Protein AF-A0A3M9ZTT8-F1 (afdb_monomer)

Foldseek 3Di:
DPDPDPDDDDDDDDDDDDDDDDDDDDDPPDVPPDPPPPVVPQLDADCDPDFRKDKDQDFDAADPWAKDKDWDQDQFAIKIKIATPDPVQQLQFQFKWKAWPVQSIIMTGRFWDADPVRNMTIDGDGPSNVSNHDVDPLQTKMKIFGKRKWFQFQVRDIAREHERQNQDLVSVLPGNSNPQDDWHFYQHVHFTWTFHPNVHTDTDGIQGHPVTRDMDMHTNYMDIDFNDWDFFDFDPPVPDDPVPDDDDFTWGWTWHQDPVRDIDIDIDDGD

Structure (mmCIF, N/CA/C/O backbone):
data_AF-A0A3M9ZTT8-F1
#
_entry.id   AF-A0A3M9ZTT8-F1
#
loop_
_atom_site.group_PDB
_atom_site.id
_atom_site.type_symbol
_atom_site.label_atom_id
_atom_site.label_alt_id
_atom_site.label_comp_id
_atom_site.label_asym_id
_atom_site.label_entity_id
_atom_site.label_seq_id
_atom_site.pdbx_PDB_ins_code
_atom_site.Cartn_x
_atom_site.Cartn_y
_atom_site.Cartn_z
_atom_site.occupancy
_atom_site.B_iso_or_equiv
_atom_site.auth_seq_id
_atom_site.auth_comp_id
_atom_site.auth_asym_id
_atom_site.auth_atom_id
_atom_site.pdbx_PDB_model_num
ATOM 1 N N . MET A 1 1 ? -21.064 12.587 44.515 1.00 42.75 1 MET A N 1
ATOM 2 C CA . MET A 1 1 ? -19.864 11.992 43.890 1.00 42.75 1 MET A CA 1
ATOM 3 C C . MET A 1 1 ? -19.942 10.507 44.161 1.00 42.75 1 MET A C 1
ATOM 5 O O . MET A 1 1 ? -19.794 10.137 45.316 1.00 42.75 1 MET A O 1
ATOM 9 N N . CYS A 1 2 ? -20.241 9.685 43.152 1.00 35.56 2 CYS A N 1
ATOM 10 C CA . CYS A 1 2 ? -20.192 8.234 43.312 1.00 35.56 2 CYS A CA 1
ATOM 11 C C . CYS A 1 2 ? -18.737 7.842 43.564 1.00 35.56 2 CYS A C 1
ATOM 13 O O . CYS A 1 2 ? -17.902 7.916 42.663 1.00 35.56 2 CYS A O 1
ATOM 15 N N . GLY A 1 3 ? -18.416 7.501 44.809 1.00 38.47 3 GLY A N 1
ATOM 16 C CA . GLY A 1 3 ? -17.123 6.925 45.131 1.00 38.47 3 GLY A CA 1
ATOM 17 C C . GLY A 1 3 ? -17.026 5.555 44.472 1.00 38.47 3 GLY A C 1
ATOM 18 O O . GLY A 1 3 ? -17.822 4.669 44.773 1.00 38.47 3 GLY A O 1
ATOM 19 N N . LEU A 1 4 ? -16.048 5.370 43.585 1.00 37.47 4 LEU A N 1
ATOM 20 C CA . LEU A 1 4 ? -15.592 4.045 43.171 1.00 37.47 4 LEU A CA 1
ATOM 21 C C . LEU A 1 4 ? -14.958 3.367 44.392 1.00 37.47 4 LEU A C 1
ATOM 23 O O . LEU A 1 4 ? -13.744 3.387 44.586 1.00 37.47 4 LEU A O 1
ATOM 27 N N . HIS A 1 5 ? -15.794 2.804 45.262 1.00 37.03 5 HIS A N 1
ATOM 28 C CA . HIS A 1 5 ? -15.333 1.926 46.320 1.00 37.03 5 HIS A CA 1
ATOM 29 C C . HIS A 1 5 ? -14.896 0.609 45.680 1.00 37.03 5 HIS A C 1
ATOM 31 O O . HIS A 1 5 ? -15.717 -0.193 45.235 1.00 37.03 5 HIS A O 1
ATOM 37 N N . GLY A 1 6 ? -13.577 0.406 45.625 1.00 39.28 6 GLY A N 1
ATOM 38 C CA . GLY A 1 6 ? -12.973 -0.870 45.270 1.00 39.28 6 GLY A CA 1
ATOM 39 C C . GLY A 1 6 ? -13.547 -1.972 46.154 1.00 39.28 6 GLY A C 1
ATOM 40 O O . GLY A 1 6 ? -13.339 -1.982 47.368 1.00 39.28 6 GLY A O 1
ATOM 41 N N . SER A 1 7 ? -14.298 -2.881 45.537 1.00 36.78 7 SER A N 1
ATOM 42 C CA . SER A 1 7 ? -14.763 -4.091 46.203 1.00 36.78 7 SER A CA 1
ATOM 43 C C . SER A 1 7 ? -13.547 -4.938 46.593 1.00 36.78 7 SER A C 1
ATOM 45 O O . SER A 1 7 ? -12.692 -5.192 45.741 1.00 36.78 7 SER A O 1
ATOM 47 N N . PRO A 1 8 ? -13.430 -5.381 47.856 1.00 41.41 8 PRO A N 1
ATOM 48 C CA . PRO A 1 8 ? -12.366 -6.289 48.247 1.00 41.41 8 PRO A CA 1
ATOM 49 C C . PRO A 1 8 ? -12.563 -7.657 47.569 1.00 41.41 8 PRO A C 1
ATOM 51 O O . PRO A 1 8 ? -13.701 -8.064 47.317 1.00 41.41 8 PRO A O 1
ATOM 54 N N . PRO A 1 9 ? -11.475 -8.395 47.285 1.00 37.38 9 PRO A N 1
ATOM 55 C CA . PRO A 1 9 ? -11.562 -9.712 46.672 1.00 37.38 9 PRO A CA 1
ATOM 56 C C . PRO A 1 9 ? -12.332 -10.671 47.583 1.00 37.38 9 PRO A C 1
ATOM 58 O O . PRO A 1 9 ? -12.035 -10.800 48.774 1.00 37.38 9 PRO A O 1
ATOM 61 N N . ALA A 1 10 ? -13.313 -11.365 47.008 1.00 34.81 10 ALA A N 1
ATOM 62 C CA . ALA A 1 10 ? -14.052 -12.420 47.681 1.00 34.81 10 ALA A CA 1
ATOM 63 C C . ALA A 1 10 ? -13.079 -13.523 48.137 1.00 34.81 10 ALA A C 1
ATOM 65 O O . ALA A 1 10 ? -12.534 -14.272 47.328 1.00 34.81 10 ALA A O 1
ATOM 66 N N . ARG A 1 11 ? -12.849 -13.627 49.451 1.00 35.91 11 ARG A N 1
ATOM 67 C CA . ARG A 1 11 ? -12.179 -14.781 50.059 1.00 35.91 11 ARG A CA 1
ATOM 68 C C . ARG A 1 11 ? -13.207 -15.883 50.276 1.00 35.91 11 ARG A C 1
ATOM 70 O O . ARG A 1 11 ? -14.054 -15.783 51.160 1.00 35.91 11 ARG A O 1
ATOM 77 N N . LEU A 1 12 ? -13.097 -16.948 49.489 1.00 31.59 12 LEU A N 1
ATOM 78 C CA . LEU A 1 12 ? -13.810 -18.196 49.729 1.00 31.59 12 LEU A CA 1
ATOM 79 C C . LEU A 1 12 ? -13.166 -18.894 50.942 1.00 31.59 12 LEU A C 1
ATOM 81 O O . LEU A 1 12 ? -12.051 -19.405 50.858 1.00 31.59 12 LEU A O 1
ATOM 85 N N . SER A 1 13 ? -13.841 -18.860 52.092 1.00 38.69 13 SER A N 1
ATOM 86 C CA . SER A 1 13 ? -13.452 -19.614 53.288 1.00 38.69 13 SER A CA 1
ATOM 87 C C . SER A 1 13 ? -14.139 -20.978 53.255 1.00 38.69 13 SER A C 1
ATOM 89 O O . SER A 1 13 ? -15.357 -21.063 53.412 1.00 38.69 13 SER A O 1
ATOM 91 N N . LEU A 1 14 ? -13.365 -22.040 53.024 1.00 36.84 14 LEU A N 1
ATOM 92 C CA . LEU A 1 14 ? -13.830 -23.424 53.099 1.00 36.84 14 LEU A CA 1
ATOM 93 C C . LEU A 1 14 ? -13.568 -23.943 54.523 1.00 36.84 14 LEU A C 1
ATOM 95 O O . LEU A 1 14 ? -12.453 -24.341 54.857 1.00 36.84 14 LEU A O 1
ATOM 99 N N . ALA A 1 15 ? -14.586 -23.894 55.382 1.00 39.62 15 ALA A N 1
ATOM 100 C CA . ALA A 1 15 ? -14.548 -24.537 56.693 1.00 39.62 15 ALA A CA 1
ATOM 101 C C . ALA A 1 15 ? -14.857 -26.035 56.538 1.00 39.62 15 ALA A C 1
ATOM 103 O O . ALA A 1 15 ? -15.827 -26.416 55.885 1.00 39.62 15 ALA A O 1
ATOM 104 N N . GLY A 1 16 ? -13.990 -26.874 57.103 1.00 46.94 16 GLY A N 1
ATOM 105 C CA . GLY A 1 16 ? -14.009 -28.320 56.924 1.00 46.94 16 GLY A CA 1
ATOM 106 C C . GLY A 1 16 ? -15.086 -29.061 57.718 1.00 46.94 16 GLY A C 1
ATOM 107 O O . GLY A 1 16 ? -15.519 -28.639 58.787 1.00 46.94 16 GLY A O 1
ATOM 108 N N . GLY A 1 17 ? -15.435 -30.239 57.206 1.00 37.38 17 GLY A N 1
ATOM 109 C CA . GLY A 1 17 ? -16.115 -31.307 57.928 1.00 37.38 17 GLY A CA 1
ATOM 110 C C . GLY A 1 17 ? -15.462 -32.626 57.532 1.00 37.38 17 GLY A C 1
ATOM 111 O O . GLY A 1 17 ? -15.595 -33.068 56.394 1.00 37.38 17 GLY A O 1
ATOM 112 N N . GLY A 1 18 ? -14.686 -33.211 58.444 1.00 43.78 18 GLY A N 1
ATOM 113 C CA . GLY A 1 18 ? -14.047 -34.503 58.236 1.00 43.78 18 GLY A CA 1
ATOM 114 C C . GLY A 1 18 ? -15.052 -35.644 58.360 1.00 43.78 18 GLY A C 1
ATOM 115 O O . GLY A 1 18 ? -15.796 -35.711 59.334 1.00 43.78 18 GLY A O 1
ATOM 116 N N . VAL A 1 19 ? -15.014 -36.572 57.407 1.00 44.38 19 VAL A N 1
ATOM 117 C CA . VAL A 1 19 ? -15.558 -37.921 57.567 1.00 44.38 19 VAL A CA 1
ATOM 118 C C . VAL A 1 19 ? -14.517 -38.889 57.009 1.00 44.38 19 VAL A C 1
ATOM 120 O O . VAL A 1 19 ? -14.200 -38.872 55.822 1.00 44.38 19 VAL A O 1
ATOM 123 N N . GLN A 1 20 ? -13.931 -39.689 57.899 1.00 48.41 20 GLN A N 1
ATOM 124 C CA . GLN A 1 20 ? -1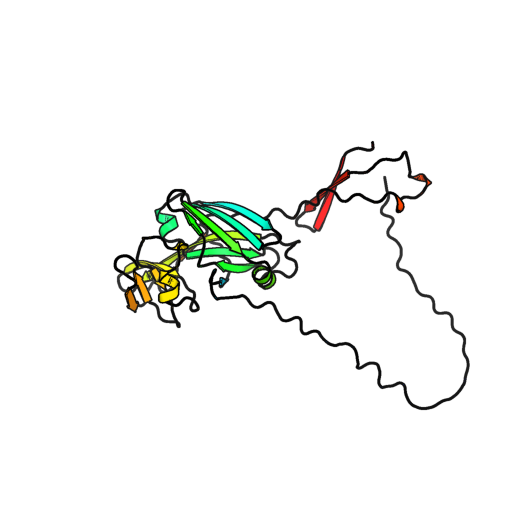3.087 -40.826 57.547 1.00 48.41 20 GLN A CA 1
ATOM 125 C C . GLN A 1 20 ? -13.957 -41.918 56.915 1.00 48.41 20 GLN A C 1
ATOM 127 O O . GLN A 1 20 ? -14.938 -42.351 57.513 1.00 48.41 20 GLN A O 1
ATOM 132 N N . GLY A 1 21 ? -13.575 -42.395 55.732 1.00 39.75 21 GLY A N 1
ATOM 133 C CA . GLY A 1 21 ? -14.211 -43.540 55.087 1.00 39.75 21 GLY A CA 1
ATOM 134 C C . GLY A 1 21 ? -13.434 -43.961 53.847 1.00 39.75 21 GLY A C 1
ATOM 135 O O . GLY A 1 21 ? -13.475 -43.290 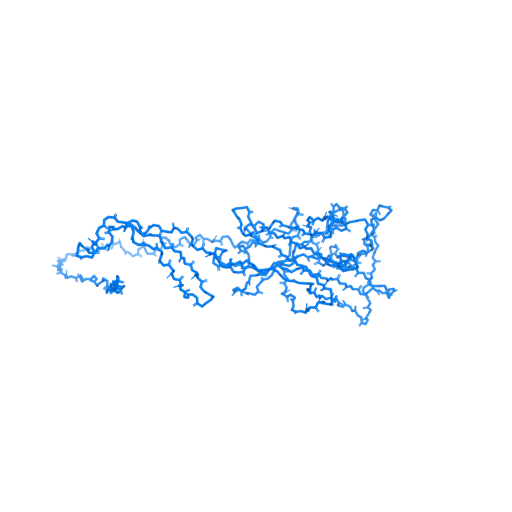52.823 1.00 39.75 21 GLY A O 1
ATOM 136 N N . ALA A 1 22 ? -12.676 -45.046 53.968 1.00 48.88 22 ALA A N 1
ATOM 137 C CA . ALA A 1 22 ? -11.824 -45.599 52.926 1.00 48.88 22 ALA A CA 1
ATOM 138 C C . ALA A 1 22 ? -12.616 -46.110 51.706 1.00 48.88 22 ALA A C 1
ATOM 140 O O . ALA A 1 22 ? -13.540 -46.905 51.856 1.00 48.88 22 ALA A O 1
ATOM 141 N N . SER A 1 23 ? -12.196 -45.707 50.503 1.00 43.81 23 SER A N 1
ATOM 142 C CA . SER A 1 23 ? -12.355 -46.413 49.215 1.00 43.81 23 SER A CA 1
ATOM 143 C C . SER A 1 23 ? -11.417 -45.726 48.206 1.00 43.81 23 SER A C 1
ATOM 145 O O . SER A 1 23 ? -11.641 -44.585 47.827 1.00 43.81 23 SER A O 1
ATOM 147 N N . LEU A 1 24 ? -10.179 -46.202 48.041 1.00 41.28 24 LEU A N 1
ATOM 148 C CA . LEU A 1 24 ? -9.755 -47.121 46.971 1.00 41.28 24 LEU A CA 1
ATOM 149 C C . LEU A 1 24 ? -10.156 -46.659 45.553 1.00 41.28 24 LEU A C 1
ATOM 151 O O . LEU A 1 24 ? -11.304 -46.785 45.154 1.00 41.28 24 LEU A O 1
ATOM 155 N N . LEU A 1 25 ? -9.131 -46.211 44.812 1.00 43.62 25 LEU A N 1
ATOM 156 C CA . LEU A 1 25 ? -8.954 -46.300 43.355 1.00 43.62 25 LEU A CA 1
ATOM 157 C C . LEU A 1 25 ? -10.112 -45.821 42.452 1.00 43.62 25 LEU A C 1
ATOM 159 O O . LEU A 1 25 ? -10.960 -46.620 42.080 1.00 43.62 25 LEU A O 1
ATOM 163 N N . ALA A 1 26 ? -10.043 -44.562 41.992 1.00 45.75 26 ALA A N 1
ATOM 164 C CA . ALA A 1 26 ? -10.294 -44.122 40.599 1.00 45.75 26 ALA A CA 1
ATOM 165 C C . ALA A 1 26 ? -10.542 -42.599 40.534 1.00 45.75 26 ALA A C 1
ATOM 167 O O . ALA A 1 26 ? -11.641 -42.153 40.228 1.00 45.75 26 ALA A O 1
ATOM 168 N N . ALA A 1 27 ? -9.543 -41.767 40.842 1.00 44.38 27 ALA A N 1
ATOM 169 C CA . ALA A 1 27 ? -9.692 -40.309 40.702 1.00 44.38 27 ALA A CA 1
ATOM 170 C C . ALA A 1 27 ? -8.385 -39.591 40.319 1.00 44.38 27 ALA A C 1
ATOM 172 O O . ALA A 1 27 ? -8.182 -38.435 40.668 1.00 44.38 27 ALA A O 1
ATOM 173 N N . ALA A 1 28 ? -7.482 -40.277 39.612 1.00 46.69 28 ALA A N 1
ATOM 174 C CA . ALA A 1 28 ? -6.222 -39.698 39.129 1.00 46.69 28 ALA A CA 1
ATOM 175 C C . ALA A 1 28 ? -6.179 -39.505 37.597 1.00 46.69 28 ALA A C 1
ATOM 177 O O . ALA A 1 28 ? -5.115 -39.242 37.049 1.00 46.69 28 ALA A O 1
ATOM 178 N N . ILE A 1 29 ? -7.313 -39.624 36.891 1.00 49.19 29 ILE A N 1
ATOM 179 C CA . ILE A 1 29 ? -7.386 -39.469 35.425 1.00 49.19 29 ILE A CA 1
ATOM 180 C C . ILE A 1 29 ? -8.600 -38.607 35.039 1.00 49.19 29 ILE A C 1
ATOM 182 O O . ILE A 1 29 ? -9.492 -39.073 34.350 1.00 49.19 29 ILE A O 1
ATOM 186 N N . LEU A 1 30 ? -8.683 -37.363 35.519 1.00 45.34 30 LEU A N 1
ATOM 187 C CA . LEU A 1 30 ? -9.609 -36.348 34.970 1.00 45.34 30 LEU A CA 1
ATOM 188 C C . LEU A 1 30 ? -9.028 -34.918 34.985 1.00 45.34 30 LEU A C 1
ATOM 190 O O . LEU A 1 30 ? -9.748 -33.955 34.760 1.00 45.34 30 LEU A O 1
ATOM 194 N N . ILE A 1 31 ? -7.716 -34.755 35.198 1.00 48.12 31 ILE A N 1
ATOM 195 C CA . ILE A 1 31 ? -7.041 -33.443 35.068 1.00 48.12 31 ILE A CA 1
ATOM 196 C C . ILE A 1 31 ? -6.457 -33.264 33.645 1.00 48.12 31 ILE A C 1
ATOM 198 O O . ILE A 1 31 ? -5.818 -32.266 33.344 1.00 48.12 31 ILE A O 1
ATOM 202 N N . LEU A 1 32 ? -6.697 -34.217 32.733 1.00 47.94 32 LEU A N 1
ATOM 203 C CA . LEU A 1 32 ? -6.130 -34.224 31.376 1.00 47.94 32 LEU A CA 1
ATOM 204 C C . LEU A 1 32 ? -7.187 -34.212 30.255 1.00 47.94 32 LEU A C 1
ATOM 206 O O . LEU A 1 32 ? -6.937 -34.707 29.163 1.00 47.94 32 LEU A O 1
ATOM 210 N N . SER A 1 33 ? -8.375 -33.663 30.506 1.00 49.47 33 SER A N 1
ATOM 211 C CA . SER A 1 33 ? -9.390 -33.444 29.468 1.00 49.47 33 SER A CA 1
ATOM 212 C C . SER A 1 33 ? -9.951 -32.037 29.616 1.00 49.47 33 SER A C 1
ATOM 214 O O . SER A 1 33 ? -10.765 -31.791 30.503 1.00 49.47 33 SER A O 1
ATOM 216 N N . GLY A 1 34 ? -9.500 -31.100 28.789 1.00 48.03 34 GLY A N 1
ATOM 217 C CA . GLY A 1 34 ? -10.158 -29.796 28.712 1.00 48.03 34 GLY A CA 1
ATOM 218 C C . GLY A 1 34 ? -9.266 -28.617 28.372 1.00 48.03 34 GLY A C 1
ATOM 219 O O . GLY A 1 34 ? -9.801 -27.573 28.026 1.00 48.03 34 GLY A O 1
ATOM 220 N N . ILE A 1 35 ? -7.938 -28.765 28.369 1.00 53.59 35 ILE A N 1
ATOM 221 C CA . ILE A 1 35 ? -7.104 -27.836 27.596 1.00 53.59 35 ILE A CA 1
ATOM 222 C C . ILE A 1 35 ? -7.073 -28.352 26.159 1.00 53.59 35 ILE A C 1
ATOM 224 O O . ILE A 1 35 ? -6.031 -28.701 25.608 1.00 53.59 35 ILE A O 1
ATOM 228 N N . GLU A 1 36 ? -8.256 -28.442 25.553 1.00 49.31 36 GLU A N 1
ATOM 229 C CA . GLU A 1 36 ? -8.343 -28.244 24.120 1.00 49.31 36 GLU A CA 1
ATOM 230 C C . GLU A 1 36 ? -7.890 -26.800 23.928 1.00 49.31 36 GLU A C 1
ATOM 232 O O . GLU A 1 36 ? -8.669 -25.854 24.018 1.00 49.31 36 GLU A O 1
ATOM 237 N N . TYR A 1 37 ? -6.578 -26.621 23.762 1.00 49.31 37 TYR A N 1
ATOM 238 C CA . TYR A 1 37 ? -6.072 -25.500 23.004 1.00 49.31 37 TYR A CA 1
ATOM 239 C C . TYR A 1 37 ? -6.814 -25.596 21.675 1.00 49.31 37 TYR A C 1
ATOM 241 O O . TYR A 1 37 ? -6.404 -26.327 20.774 1.00 49.31 37 TYR A O 1
ATOM 249 N N . ALA A 1 38 ? -7.936 -24.880 21.571 1.00 53.44 38 ALA A N 1
ATOM 250 C CA . ALA A 1 38 ? -8.316 -24.272 20.323 1.00 53.44 38 ALA A CA 1
ATOM 251 C C . ALA A 1 38 ? -7.031 -23.583 19.882 1.00 53.44 38 ALA A C 1
ATOM 253 O O . ALA A 1 38 ? -6.620 -22.582 20.473 1.00 53.44 38 ALA A O 1
ATOM 254 N N . GLN A 1 39 ? -6.297 -24.220 18.970 1.00 53.03 39 GLN A N 1
ATOM 255 C CA . GLN A 1 39 ? -5.204 -23.561 18.297 1.00 53.03 39 GLN A CA 1
ATOM 256 C C . GLN A 1 39 ? -5.902 -22.436 17.559 1.00 53.03 39 GLN A C 1
ATOM 258 O O . GLN A 1 39 ? -6.495 -22.669 16.508 1.00 53.03 39 GLN A O 1
ATOM 263 N N . ALA A 1 40 ? -5.967 -21.269 18.204 1.00 59.81 40 ALA A N 1
ATOM 264 C CA . ALA A 1 40 ? -6.473 -20.058 17.611 1.00 59.81 40 ALA A CA 1
ATOM 265 C C . ALA A 1 40 ? -5.673 -19.935 16.327 1.00 59.81 40 ALA A C 1
ATOM 267 O O . ALA A 1 40 ? -4.447 -19.799 16.367 1.00 59.81 40 ALA A O 1
ATOM 268 N N . GLN A 1 41 ? -6.349 -20.186 15.210 1.00 66.19 41 GLN A N 1
ATOM 269 C CA . GLN A 1 41 ? -5.728 -20.176 13.908 1.00 66.19 41 GLN A CA 1
ATOM 270 C C . GLN A 1 41 ? -5.122 -18.789 13.781 1.00 66.19 41 GLN A C 1
ATOM 272 O O . GLN A 1 41 ? -5.857 -17.805 13.766 1.00 66.19 41 GLN A O 1
ATOM 277 N N . THR A 1 42 ? -3.790 -18.711 13.817 1.00 71.88 42 THR A N 1
ATOM 278 C CA . THR A 1 42 ? -3.095 -17.429 13.763 1.00 71.88 42 THR A CA 1
ATOM 279 C C . THR A 1 42 ? -3.576 -16.724 12.504 1.00 71.88 42 THR A C 1
ATOM 281 O O . THR A 1 42 ? -3.446 -17.329 11.429 1.00 71.88 42 THR A O 1
ATOM 284 N N . PRO A 1 43 ? -4.162 -15.517 12.618 1.00 80.56 43 PRO A N 1
ATOM 285 C CA . PRO A 1 43 ? -4.649 -14.786 11.464 1.00 80.56 43 PRO A CA 1
ATOM 286 C C . PRO A 1 43 ? -3.548 -14.730 10.409 1.00 80.56 43 PRO A C 1
ATOM 288 O O . PRO A 1 43 ? -2.420 -14.319 10.684 1.00 80.56 43 PRO A O 1
ATOM 291 N N . MET A 1 44 ? -3.849 -15.225 9.211 1.00 89.19 44 MET A N 1
ATOM 292 C CA . MET A 1 44 ? -2.911 -15.217 8.097 1.00 89.19 44 MET A CA 1
ATOM 293 C C . MET A 1 44 ? -3.306 -14.089 7.156 1.00 89.19 44 MET A C 1
ATOM 295 O O . MET A 1 44 ? -4.465 -13.991 6.754 1.00 89.19 44 MET A O 1
ATOM 299 N N . LEU A 1 45 ? -2.338 -13.249 6.794 1.00 93.00 45 LEU A N 1
ATOM 300 C CA . LEU A 1 45 ? -2.573 -12.158 5.860 1.00 93.00 45 LEU A CA 1
ATOM 301 C C . LEU A 1 45 ? -2.914 -12.723 4.477 1.00 93.00 45 LEU A C 1
ATOM 303 O O . LEU A 1 45 ? -2.116 -13.454 3.887 1.00 93.00 45 LEU A O 1
ATOM 307 N N . ASP A 1 46 ? -4.082 -12.359 3.947 1.00 92.00 46 ASP A N 1
ATOM 308 C CA . ASP A 1 46 ? -4.438 -12.677 2.567 1.00 92.00 46 ASP A CA 1
ATOM 309 C C . ASP A 1 46 ? -3.603 -11.825 1.601 1.00 92.00 46 ASP A C 1
ATOM 311 O O . ASP A 1 46 ? -3.730 -10.602 1.530 1.00 92.00 46 ASP A O 1
ATOM 315 N N . THR A 1 47 ? -2.719 -12.486 0.860 1.00 89.69 47 THR A N 1
ATOM 316 C CA . THR A 1 47 ? -1.805 -11.842 -0.095 1.00 89.69 47 THR A CA 1
ATOM 317 C C . THR A 1 47 ? -2.375 -11.771 -1.513 1.00 89.69 47 THR A C 1
ATOM 319 O O . THR A 1 47 ? -1.727 -11.233 -2.414 1.00 89.69 47 THR A O 1
ATOM 322 N N . GLY A 1 48 ? -3.576 -12.317 -1.728 1.00 89.19 48 GLY A N 1
ATOM 323 C CA . GLY A 1 48 ? -4.221 -12.430 -3.026 1.00 89.19 48 GLY A CA 1
ATOM 324 C C . GLY A 1 48 ? -5.081 -11.229 -3.421 1.00 89.19 48 GLY A C 1
ATOM 325 O O . GLY A 1 48 ? -5.047 -10.145 -2.834 1.00 89.19 48 GLY A O 1
ATOM 326 N N . ALA A 1 49 ? -5.866 -11.435 -4.477 1.00 88.50 49 ALA A N 1
ATOM 327 C CA . ALA A 1 49 ? -6.844 -10.465 -4.947 1.00 88.50 49 ALA A CA 1
ATOM 328 C C . ALA A 1 49 ? -7.961 -10.233 -3.900 1.00 88.50 49 ALA A C 1
ATOM 330 O O . ALA A 1 49 ? -8.320 -11.161 -3.184 1.00 88.50 49 ALA A O 1
ATOM 331 N N . PRO A 1 50 ? -8.577 -9.037 -3.856 1.00 92.31 50 PRO A N 1
ATOM 332 C CA . PRO A 1 50 ? -8.348 -7.926 -4.772 1.00 92.31 50 PRO A CA 1
ATOM 333 C C . PRO A 1 50 ? -7.219 -6.992 -4.337 1.00 92.31 50 PRO A C 1
ATOM 335 O O . PRO A 1 50 ? -6.701 -6.296 -5.197 1.00 92.31 50 PRO A O 1
ATOM 338 N N . LEU A 1 51 ? -6.832 -6.958 -3.058 1.00 93.62 51 LEU A N 1
ATOM 339 C CA . LEU A 1 51 ? -5.956 -5.909 -2.513 1.00 93.62 51 LEU A CA 1
ATOM 340 C C . LEU A 1 51 ? -4.458 -6.182 -2.677 1.00 93.62 51 LEU A C 1
ATOM 342 O O . LEU A 1 51 ? -3.679 -5.228 -2.698 1.00 93.62 51 LEU A O 1
ATOM 346 N N . TYR A 1 52 ? -4.065 -7.454 -2.794 1.00 94.44 52 TYR A N 1
ATOM 347 C CA . TYR A 1 52 ? -2.677 -7.911 -2.811 1.00 94.44 52 TYR A CA 1
ATOM 348 C C . TYR A 1 52 ? -1.868 -7.299 -1.673 1.00 94.44 52 TYR A C 1
ATOM 350 O O . TYR A 1 52 ? -1.156 -6.318 -1.869 1.00 94.44 52 TYR A O 1
ATOM 358 N N . MET A 1 53 ? -1.996 -7.858 -0.473 1.00 96.44 53 MET A N 1
ATOM 359 C CA . MET A 1 53 ? -1.358 -7.315 0.726 1.00 96.44 53 MET A CA 1
ATOM 360 C C . MET A 1 53 ? -0.037 -8.020 1.045 1.00 96.44 53 MET A C 1
ATOM 362 O O . MET A 1 53 ? 0.192 -9.158 0.635 1.00 96.44 53 MET A O 1
ATOM 366 N N . LYS A 1 54 ? 0.851 -7.341 1.775 1.00 96.06 54 LYS A N 1
ATOM 367 C CA . LYS A 1 54 ? 2.113 -7.913 2.267 1.00 96.06 54 LYS A CA 1
ATOM 368 C C . LYS A 1 54 ? 2.517 -7.250 3.581 1.00 96.06 54 LYS A C 1
ATOM 370 O O . LYS A 1 54 ? 2.418 -6.033 3.688 1.00 96.06 54 LYS A O 1
ATOM 375 N N . SER A 1 55 ? 3.022 -8.017 4.544 1.00 96.88 55 SER A N 1
ATOM 376 C CA . SER A 1 55 ? 3.655 -7.449 5.741 1.00 96.88 55 SER A CA 1
ATOM 377 C C . SER A 1 55 ? 4.953 -6.729 5.371 1.00 96.88 55 SER A C 1
ATOM 379 O O . SER A 1 55 ? 5.752 -7.242 4.581 1.00 96.88 55 SER A O 1
ATOM 381 N N . VAL A 1 56 ? 5.157 -5.541 5.928 1.00 96.75 56 VAL A N 1
ATOM 382 C CA . VAL A 1 56 ? 6.331 -4.697 5.670 1.00 96.75 56 VAL A CA 1
ATOM 383 C C . VAL A 1 56 ? 6.822 -4.069 6.966 1.00 96.75 56 VAL A C 1
ATOM 385 O O . VAL A 1 56 ? 6.058 -3.949 7.923 1.00 96.75 56 VAL A O 1
ATOM 388 N N . ASP A 1 57 ? 8.081 -3.642 6.973 1.00 96.19 57 ASP A N 1
ATOM 389 C CA . ASP A 1 57 ? 8.584 -2.766 8.025 1.00 96.19 57 ASP A CA 1
ATOM 390 C C . ASP A 1 57 ? 7.986 -1.355 7.845 1.00 96.19 57 ASP A C 1
ATOM 392 O O . ASP A 1 57 ? 7.831 -0.910 6.699 1.00 96.19 57 ASP A O 1
ATOM 396 N N . PRO A 1 58 ? 7.637 -0.645 8.933 1.00 93.75 58 PRO A N 1
ATOM 397 C CA . PRO A 1 58 ? 7.102 0.709 8.850 1.00 93.75 58 PRO A CA 1
ATOM 398 C C . PRO A 1 58 ? 8.087 1.691 8.205 1.00 93.75 58 PRO A C 1
ATOM 400 O O . PRO A 1 58 ? 9.246 1.799 8.612 1.00 93.75 58 PRO A O 1
ATOM 403 N N . VAL A 1 59 ? 7.613 2.478 7.239 1.00 94.69 59 VAL A N 1
ATOM 404 C CA . VAL A 1 59 ? 8.406 3.558 6.637 1.00 94.69 59 VAL A CA 1
ATOM 405 C C . VAL A 1 59 ? 8.396 4.786 7.548 1.00 94.69 59 VAL A C 1
ATOM 407 O O . VAL A 1 59 ? 7.346 5.354 7.855 1.00 94.69 59 VAL A O 1
ATOM 410 N N . THR A 1 60 ? 9.584 5.225 7.962 1.00 92.69 60 THR A N 1
ATOM 411 C CA . THR A 1 60 ? 9.772 6.369 8.872 1.00 92.69 60 THR A CA 1
ATOM 412 C C . THR A 1 60 ? 10.197 7.654 8.162 1.00 92.69 60 THR A C 1
ATOM 414 O O . THR A 1 60 ? 10.005 8.744 8.700 1.00 92.69 60 THR A O 1
ATOM 417 N N . GLU A 1 61 ? 10.746 7.551 6.951 1.00 94.88 61 GLU A N 1
ATOM 418 C CA . GLU A 1 61 ? 11.200 8.699 6.165 1.00 94.88 61 GLU A CA 1
ATOM 419 C C . GLU A 1 61 ? 10.020 9.463 5.548 1.00 94.88 61 GLU A C 1
ATOM 421 O O . GLU A 1 61 ? 9.078 8.861 5.034 1.00 94.88 61 GLU A O 1
ATOM 426 N N . GLN A 1 62 ? 10.078 10.797 5.558 1.00 91.25 62 GLN A N 1
ATOM 427 C CA . GLN A 1 62 ? 9.072 11.677 4.953 1.00 91.25 62 GLN A CA 1
ATOM 428 C C . GLN A 1 62 ? 9.579 12.202 3.601 1.00 91.25 62 GLN A C 1
ATOM 430 O O . GLN A 1 62 ? 10.704 12.690 3.496 1.00 91.25 62 GLN A O 1
ATOM 435 N N . CYS A 1 63 ? 8.743 12.133 2.566 1.00 91.00 63 CYS A N 1
ATOM 436 C CA . CYS A 1 63 ? 9.030 12.712 1.259 1.00 91.00 63 CYS A CA 1
ATOM 437 C C . CYS A 1 63 ? 8.908 14.243 1.278 1.00 91.00 63 CYS A C 1
ATOM 439 O O . CYS A 1 63 ? 8.263 14.829 2.144 1.00 91.00 63 CYS A O 1
ATOM 441 N N . SER A 1 64 ? 9.435 14.899 0.241 1.00 86.19 64 SER A N 1
ATOM 442 C CA . SER A 1 64 ? 9.136 16.313 -0.030 1.00 86.19 64 SER A CA 1
ATOM 443 C C . SER A 1 64 ? 7.682 16.556 -0.455 1.00 86.19 64 SER A C 1
ATOM 445 O O . SER A 1 64 ? 7.179 17.663 -0.284 1.00 86.19 64 SER A O 1
ATOM 447 N N . GLY A 1 65 ? 7.021 15.541 -1.023 1.00 82.56 65 GLY A N 1
ATOM 448 C CA . GLY A 1 65 ? 5.601 15.583 -1.368 1.00 82.56 65 GLY A CA 1
ATOM 449 C C . GLY A 1 65 ? 4.702 15.419 -0.144 1.00 82.56 65 GLY A C 1
ATOM 450 O O . GLY A 1 65 ? 5.075 14.745 0.818 1.00 82.56 65 GLY A O 1
ATOM 451 N N . THR A 1 66 ? 3.511 16.011 -0.214 1.00 89.88 66 THR A N 1
ATOM 452 C CA . THR A 1 66 ? 2.508 15.987 0.853 1.00 89.88 66 THR A CA 1
ATOM 453 C C . THR A 1 66 ? 1.205 15.303 0.422 1.00 89.88 66 THR A C 1
ATOM 455 O O . THR A 1 66 ? 0.778 15.351 -0.734 1.00 89.88 66 THR A O 1
ATOM 458 N N . SER A 1 67 ? 0.529 14.665 1.368 1.00 93.06 67 SER A N 1
ATOM 459 C CA . SER A 1 67 ? -0.809 14.115 1.201 1.00 93.06 67 SER A CA 1
ATOM 460 C C . SER A 1 67 ? -1.648 14.411 2.434 1.00 93.06 67 SER A C 1
ATOM 462 O O . SER A 1 67 ? -1.152 14.405 3.560 1.00 93.06 67 SER A O 1
ATOM 464 N N . THR A 1 68 ? -2.940 14.646 2.228 1.00 94.62 68 THR A N 1
ATOM 465 C CA . THR A 1 68 ? -3.916 14.738 3.322 1.00 94.62 68 THR A CA 1
ATOM 466 C C . THR A 1 68 ? -4.817 13.521 3.273 1.00 94.62 68 THR A C 1
ATOM 468 O O . THR A 1 68 ? -5.375 13.218 2.218 1.00 94.62 68 THR A O 1
ATOM 471 N N . GLY A 1 69 ? -4.950 12.829 4.402 1.00 94.56 69 GLY A N 1
ATOM 472 C CA . GLY A 1 69 ? -5.707 11.591 4.481 1.00 94.56 69 GLY A CA 1
ATOM 473 C C . GLY A 1 69 ? -6.869 11.632 5.460 1.00 94.56 69 GLY A C 1
ATOM 474 O O . GLY A 1 69 ? -6.905 12.423 6.399 1.00 94.56 69 GLY A O 1
ATOM 475 N N . THR A 1 70 ? -7.800 10.714 5.248 1.00 95.19 70 THR A N 1
ATOM 476 C CA . THR A 1 70 ? -8.877 10.360 6.168 1.00 95.19 70 THR A CA 1
ATOM 477 C C . THR A 1 70 ? -8.854 8.862 6.390 1.00 95.19 70 THR A C 1
ATOM 479 O O . THR A 1 70 ? -8.548 8.099 5.473 1.00 95.19 70 THR A O 1
ATOM 482 N N . ILE A 1 71 ? -9.236 8.438 7.584 1.00 95.94 71 ILE A N 1
ATOM 483 C CA . ILE A 1 71 ? -9.244 7.038 7.980 1.00 95.94 71 ILE A CA 1
ATOM 484 C C . ILE A 1 71 ? -10.415 6.801 8.927 1.00 95.94 71 ILE A C 1
ATOM 486 O O . ILE A 1 71 ? -10.729 7.635 9.777 1.00 95.94 71 ILE A O 1
ATOM 490 N N . THR A 1 72 ? -11.123 5.696 8.742 1.00 94.31 72 THR A N 1
ATOM 491 C CA . THR A 1 72 ? -12.292 5.347 9.549 1.00 94.31 72 THR A CA 1
ATOM 492 C C . THR A 1 72 ? -12.387 3.838 9.667 1.00 94.31 72 THR A C 1
ATOM 494 O O . THR A 1 72 ? -12.436 3.133 8.660 1.00 94.31 72 THR A O 1
ATOM 497 N N . LEU A 1 73 ? -12.430 3.338 10.899 1.00 93.81 73 LEU A N 1
ATOM 498 C CA . LEU A 1 73 ? -12.725 1.937 11.157 1.00 93.81 73 LEU A CA 1
ATOM 499 C C . LEU A 1 73 ? -14.243 1.719 11.137 1.00 93.81 73 LEU A C 1
ATOM 501 O O . LEU A 1 73 ? -15.000 2.447 11.776 1.00 93.81 73 LEU A O 1
ATOM 505 N N . THR A 1 74 ? -14.689 0.716 10.388 1.00 93.31 74 THR A N 1
ATOM 506 C CA . THR A 1 74 ? -16.098 0.331 10.243 1.00 93.31 74 THR A CA 1
ATOM 507 C C . THR A 1 74 ? -16.253 -1.175 10.450 1.00 93.31 74 THR A C 1
ATOM 509 O O . THR A 1 74 ? -15.268 -1.910 10.438 1.00 93.31 74 THR A O 1
ATOM 512 N N . GLY A 1 75 ? -17.492 -1.670 10.541 1.00 88.62 75 GLY A N 1
ATOM 513 C CA . GLY A 1 75 ? -17.749 -3.115 10.599 1.00 88.62 75 GLY A CA 1
ATOM 514 C C . GLY A 1 75 ? -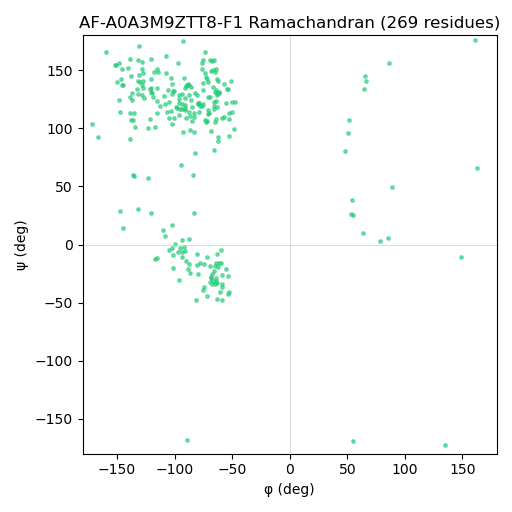17.288 -3.900 9.359 1.00 88.62 75 GLY A C 1
ATOM 515 O O . GLY A 1 75 ? -17.170 -5.117 9.428 1.00 88.62 75 GLY A O 1
ATOM 516 N N . ALA A 1 76 ? -17.011 -3.227 8.235 1.00 91.81 76 ALA A N 1
ATOM 517 C CA . ALA A 1 76 ? -16.463 -3.855 7.031 1.00 91.81 76 ALA A CA 1
ATOM 518 C C . ALA A 1 76 ? -14.922 -3.866 6.998 1.00 91.81 76 ALA A C 1
ATOM 520 O O . ALA A 1 76 ? -14.335 -4.567 6.175 1.00 91.81 76 ALA A O 1
ATOM 521 N N . GLY A 1 77 ? -14.265 -3.086 7.861 1.00 95.88 77 GLY A N 1
ATOM 522 C CA . GLY A 1 77 ? -12.822 -2.875 7.822 1.00 95.88 77 GLY A CA 1
ATOM 523 C C . GLY A 1 77 ? -12.405 -1.417 7.991 1.00 95.88 77 GLY A C 1
ATOM 524 O O . GLY A 1 77 ? -13.223 -0.533 8.267 1.00 95.88 77 GLY A O 1
ATOM 525 N N . LEU A 1 78 ? -11.110 -1.174 7.803 1.00 96.94 78 LEU A N 1
ATOM 526 C CA . LEU A 1 78 ? -10.491 0.146 7.844 1.00 96.94 78 LEU A CA 1
ATOM 527 C C . LEU A 1 78 ? -10.584 0.806 6.467 1.00 96.94 78 LEU A C 1
ATOM 529 O O . LEU A 1 78 ? -9.935 0.380 5.511 1.00 96.94 78 LEU A O 1
ATOM 533 N N . VAL A 1 79 ? -11.394 1.852 6.364 1.00 97.31 79 VAL A N 1
ATOM 534 C CA . VAL A 1 79 ? -11.531 2.663 5.154 1.00 97.31 79 VAL A CA 1
ATOM 535 C C . VAL A 1 79 ? -10.530 3.806 5.230 1.00 97.31 79 VAL A C 1
ATOM 537 O O . VAL A 1 79 ? -10.518 4.554 6.205 1.00 97.31 79 VAL A O 1
ATOM 540 N N . THR A 1 80 ? -9.698 3.956 4.205 1.00 97.56 80 THR A N 1
ATOM 541 C CA . THR A 1 80 ? -8.723 5.047 4.102 1.00 97.56 80 THR A CA 1
ATOM 542 C C . THR A 1 80 ? -8.806 5.721 2.740 1.00 97.56 80 THR A C 1
ATOM 544 O O . THR A 1 80 ? -9.096 5.077 1.729 1.00 97.56 80 THR A O 1
ATOM 547 N N . SER A 1 81 ? -8.566 7.028 2.720 1.00 97.31 81 SER A N 1
ATOM 548 C CA . SER A 1 81 ? -8.501 7.841 1.510 1.00 97.31 81 SER A CA 1
ATOM 549 C C . SER A 1 81 ? -7.448 8.921 1.686 1.00 97.31 81 SER A C 1
ATOM 551 O O . SER A 1 81 ? -7.397 9.546 2.740 1.00 97.31 81 SER A O 1
ATOM 553 N N . HIS A 1 82 ? -6.639 9.170 0.662 1.00 97.00 82 HIS A N 1
ATOM 554 C CA . HIS A 1 82 ? -5.614 10.213 0.662 1.00 97.00 82 HIS A CA 1
ATOM 555 C C . HIS A 1 82 ? -5.689 11.032 -0.618 1.00 97.00 82 HIS A C 1
ATOM 557 O O . HIS A 1 82 ? -5.753 10.470 -1.708 1.00 97.00 82 HIS A O 1
ATOM 563 N N . THR A 1 83 ? -5.629 12.353 -0.481 1.00 96.12 83 THR A N 1
ATOM 564 C CA . THR A 1 83 ? -5.456 13.288 -1.596 1.00 96.12 83 THR A CA 1
ATOM 565 C C . THR A 1 83 ? -3.984 13.667 -1.684 1.00 96.12 83 THR A C 1
ATOM 567 O O . THR A 1 83 ? -3.441 14.256 -0.747 1.00 96.12 83 THR A O 1
ATOM 570 N N . VAL A 1 84 ? -3.340 13.330 -2.802 1.00 92.81 84 VAL A N 1
ATOM 571 C CA . VAL A 1 84 ? -1.920 13.617 -3.057 1.00 92.81 84 VAL A CA 1
ATOM 572 C C . VAL A 1 84 ? -1.780 14.971 -3.755 1.00 92.81 84 VAL A C 1
ATOM 574 O O . VAL A 1 84 ? -2.510 15.288 -4.701 1.00 92.81 84 VAL A O 1
ATOM 577 N N . ASP A 1 85 ? -0.838 15.789 -3.292 1.00 90.19 85 ASP A N 1
ATOM 578 C CA . ASP A 1 85 ? -0.646 17.162 -3.768 1.00 90.19 85 ASP A CA 1
ATOM 579 C C . ASP A 1 85 ? -0.155 17.256 -5.222 1.00 90.19 85 ASP A C 1
ATOM 581 O O . ASP A 1 85 ? -0.552 18.161 -5.960 1.00 90.19 85 ASP A O 1
ATOM 585 N N . SER A 1 86 ? 0.659 16.294 -5.656 1.00 87.31 86 SER A N 1
ATOM 586 C CA . SER A 1 86 ? 1.343 16.303 -6.943 1.00 87.31 86 SER A CA 1
ATOM 587 C C . SER A 1 86 ? 1.130 15.021 -7.741 1.00 87.31 86 SER A C 1
ATOM 589 O O . SER A 1 86 ? 1.283 13.902 -7.247 1.00 87.31 86 SER A O 1
ATOM 591 N N . SER A 1 87 ? 0.899 15.190 -9.044 1.00 85.56 87 SER A N 1
ATOM 592 C CA . SER A 1 87 ? 0.849 14.074 -9.995 1.00 85.56 87 SER A CA 1
ATOM 593 C C . SER A 1 87 ? 2.199 13.352 -10.107 1.00 85.56 87 SER A C 1
ATOM 595 O O . SER A 1 87 ? 2.221 12.145 -10.314 1.00 85.56 87 SER A O 1
ATOM 597 N N . SER A 1 88 ? 3.328 14.055 -9.929 1.00 84.25 88 SER A N 1
ATOM 598 C CA . SER A 1 88 ? 4.666 13.439 -9.977 1.00 84.25 88 SER A CA 1
ATOM 599 C C . SER A 1 88 ? 4.929 12.508 -8.792 1.00 84.25 88 SER A C 1
ATOM 601 O O . SER A 1 88 ? 5.650 11.522 -8.919 1.00 84.25 88 SER A O 1
ATOM 603 N N . THR A 1 89 ? 4.347 12.822 -7.637 1.00 86.69 89 THR A N 1
ATOM 604 C CA . THR A 1 89 ? 4.386 11.968 -6.448 1.00 86.69 89 THR A CA 1
ATOM 605 C C . THR A 1 89 ? 3.493 10.749 -6.663 1.00 86.69 89 THR A C 1
ATOM 607 O O . THR A 1 89 ? 3.896 9.615 -6.417 1.00 86.69 89 THR A O 1
ATOM 610 N N . LEU A 1 90 ? 2.299 10.985 -7.208 1.00 86.31 90 LEU A N 1
ATOM 611 C CA . LEU A 1 90 ? 1.274 9.974 -7.438 1.00 86.31 90 LEU A CA 1
ATOM 612 C C . LEU A 1 90 ? 1.729 8.851 -8.387 1.00 86.31 90 LEU A C 1
ATOM 614 O O . LEU A 1 90 ? 1.491 7.681 -8.101 1.00 86.31 90 LEU A O 1
ATOM 618 N N . ILE A 1 91 ? 2.451 9.177 -9.467 1.00 87.44 91 ILE A N 1
ATOM 619 C CA . ILE A 1 91 ? 2.983 8.176 -10.421 1.00 87.44 91 ILE A CA 1
ATOM 620 C C . ILE A 1 91 ? 4.040 7.236 -9.810 1.00 87.44 91 ILE A C 1
ATOM 622 O O . ILE A 1 91 ? 4.288 6.164 -10.356 1.00 87.44 91 ILE A O 1
ATOM 626 N N . HIS A 1 92 ? 4.645 7.603 -8.679 1.00 90.38 92 HIS A N 1
ATOM 627 C CA . HIS A 1 92 ? 5.672 6.815 -7.983 1.00 90.38 92 HIS A CA 1
ATOM 628 C C . HIS A 1 92 ? 5.165 6.190 -6.677 1.00 90.38 92 HIS A C 1
ATOM 630 O O . HIS A 1 92 ? 5.932 5.602 -5.913 1.00 90.38 92 HIS A O 1
ATOM 636 N N . LEU A 1 93 ? 3.866 6.303 -6.407 1.00 92.38 93 LEU A N 1
ATOM 637 C CA . LEU A 1 93 ? 3.243 5.731 -5.224 1.00 92.38 93 LEU A CA 1
ATOM 638 C C . LEU A 1 93 ? 3.200 4.210 -5.365 1.00 92.38 93 LEU A C 1
ATOM 640 O O . LEU A 1 93 ? 2.571 3.696 -6.286 1.00 92.38 93 LEU A O 1
ATOM 644 N N . GLY A 1 94 ? 3.910 3.484 -4.506 1.00 93.19 94 GLY A N 1
ATOM 645 C CA . GLY A 1 94 ? 4.027 2.027 -4.577 1.00 93.19 94 GLY A CA 1
ATOM 646 C C . GLY A 1 94 ? 2.837 1.304 -3.954 1.00 93.19 94 GLY A C 1
ATOM 647 O O . GLY A 1 94 ? 2.289 0.377 -4.554 1.00 93.19 94 GLY A O 1
ATOM 648 N N . TYR A 1 95 ? 2.462 1.728 -2.748 1.00 95.94 95 TYR A N 1
ATOM 649 C CA . TYR A 1 95 ? 1.437 1.103 -1.917 1.00 95.94 95 TYR A CA 1
ATOM 650 C C . TYR A 1 95 ? 0.901 2.082 -0.864 1.00 95.94 95 TYR A C 1
ATOM 652 O O . TYR A 1 95 ? 1.509 3.120 -0.592 1.00 95.94 95 TYR A O 1
ATOM 660 N N . ILE A 1 96 ? -0.230 1.731 -0.254 1.00 97.44 96 ILE A N 1
ATOM 661 C CA . ILE A 1 96 ? -0.710 2.362 0.981 1.00 97.44 96 ILE A CA 1
ATOM 662 C C . ILE A 1 96 ? -0.256 1.486 2.145 1.00 97.44 96 ILE A C 1
ATOM 664 O O . ILE A 1 96 ? -0.568 0.298 2.183 1.00 97.44 96 ILE A O 1
ATOM 668 N N . GLU A 1 97 ? 0.506 2.049 3.072 1.00 98.31 97 GLU A N 1
ATOM 669 C CA . GLU A 1 97 ? 0.888 1.382 4.312 1.00 98.31 97 GLU A CA 1
ATOM 670 C C . GLU A 1 97 ? -0.191 1.588 5.372 1.00 98.31 97 GLU A C 1
ATOM 672 O O . GLU A 1 97 ? -0.676 2.707 5.548 1.00 98.31 97 GLU A O 1
ATOM 677 N N . ILE A 1 98 ? -0.531 0.520 6.086 1.00 98.25 98 ILE A N 1
ATOM 678 C CA . ILE A 1 98 ? -1.352 0.522 7.294 1.00 98.25 98 ILE A CA 1
ATOM 679 C C . ILE A 1 98 ? -0.464 0.060 8.441 1.00 98.25 98 ILE A C 1
ATOM 681 O O . ILE A 1 98 ? 0.086 -1.034 8.360 1.00 98.25 98 ILE A O 1
ATOM 685 N N . ASN A 1 99 ? -0.335 0.857 9.493 1.00 98.00 99 ASN A N 1
ATOM 686 C CA . ASN A 1 99 ? 0.490 0.546 10.658 1.00 98.00 99 ASN A CA 1
ATOM 687 C C . ASN A 1 99 ? -0.375 0.530 11.922 1.00 98.00 99 ASN A C 1
ATOM 689 O O . ASN A 1 99 ? -1.191 1.431 12.120 1.00 98.00 99 ASN A O 1
ATOM 693 N N . ALA A 1 100 ? -0.201 -0.497 12.750 1.00 96.94 100 ALA A N 1
ATOM 694 C CA . ALA A 1 100 ? -0.787 -0.582 14.084 1.00 96.94 100 ALA A CA 1
ATOM 695 C C . ALA A 1 100 ? 0.199 0.013 15.095 1.00 96.94 100 ALA A C 1
ATOM 697 O O . ALA A 1 100 ? 1.307 -0.503 15.253 1.00 96.94 100 ALA A O 1
ATOM 698 N N . MET A 1 101 ? -0.188 1.095 15.776 1.00 94.62 101 MET A N 1
ATOM 699 C CA . MET A 1 101 ? 0.726 1.807 16.672 1.00 94.62 101 MET A CA 1
ATOM 700 C C . MET A 1 101 ? 1.128 0.976 17.891 1.00 94.62 101 MET A C 1
ATOM 702 O O . MET A 1 101 ? 2.244 1.135 18.382 1.00 94.62 101 MET A O 1
ATOM 706 N N . SER A 1 102 ? 0.251 0.094 18.384 1.00 94.44 102 SER A N 1
ATOM 707 C CA . SER A 1 102 ? 0.540 -0.702 19.585 1.00 94.44 102 SER A CA 1
ATOM 708 C C . SER A 1 102 ? 1.643 -1.752 19.386 1.00 94.44 102 SER A C 1
ATOM 710 O O . SER A 1 102 ? 2.348 -2.092 20.338 1.00 94.44 102 SER A O 1
ATOM 712 N N . THR A 1 103 ? 1.816 -2.256 18.160 1.00 95.62 103 THR A N 1
ATOM 713 C CA . THR A 1 103 ? 2.760 -3.342 17.839 1.00 95.62 103 THR A CA 1
ATOM 714 C C . THR A 1 103 ? 3.891 -2.926 16.904 1.00 95.62 103 THR A C 1
ATOM 716 O O . THR A 1 103 ? 4.820 -3.708 16.706 1.00 95.62 103 THR A O 1
ATOM 719 N N . ASP A 1 104 ? 3.789 -1.740 16.300 1.00 95.88 104 ASP A N 1
ATOM 720 C CA . ASP A 1 104 ? 4.653 -1.245 15.224 1.00 95.88 104 ASP A CA 1
ATOM 721 C C . ASP A 1 104 ? 4.731 -2.179 13.998 1.00 95.88 104 ASP A C 1
ATOM 723 O O . ASP A 1 104 ? 5.698 -2.188 13.239 1.00 95.88 104 ASP A O 1
ATOM 727 N N . LYS A 1 105 ? 3.696 -2.998 13.779 1.00 97.50 105 LYS A N 1
ATOM 728 C CA . LYS A 1 105 ? 3.588 -3.861 12.596 1.00 97.50 105 LYS A CA 1
ATOM 729 C C . LYS A 1 105 ? 2.828 -3.153 11.481 1.00 97.50 105 LYS A C 1
ATOM 731 O O . LYS A 1 105 ? 1.832 -2.471 11.734 1.00 97.50 105 LYS A O 1
ATOM 736 N N . SER A 1 106 ? 3.250 -3.385 10.236 1.00 98.12 106 SER A N 1
ATOM 737 C CA . SER A 1 106 ? 2.647 -2.754 9.060 1.00 98.12 106 SER A CA 1
ATOM 738 C C . SER A 1 106 ? 2.248 -3.734 7.956 1.00 98.12 106 SER A C 1
ATOM 740 O O . SER A 1 106 ? 2.868 -4.779 7.743 1.00 98.12 106 SER A O 1
ATOM 742 N N . ILE A 1 107 ? 1.216 -3.349 7.205 1.00 98.19 107 ILE A N 1
ATOM 743 C CA . ILE A 1 107 ? 0.733 -4.012 5.992 1.00 98.19 107 ILE A CA 1
ATOM 744 C C . ILE A 1 107 ? 0.813 -3.020 4.834 1.00 98.19 107 ILE A C 1
ATOM 746 O O . ILE A 1 107 ? 0.323 -1.899 4.931 1.00 98.19 107 ILE A O 1
ATOM 750 N N . ALA A 1 108 ? 1.378 -3.445 3.711 1.00 97.81 108 ALA A N 1
ATOM 751 C CA . ALA A 1 108 ? 1.334 -2.733 2.444 1.00 97.81 108 ALA A CA 1
ATOM 752 C C . ALA A 1 108 ? 0.159 -3.221 1.583 1.00 97.81 108 ALA A C 1
ATOM 754 O O . ALA A 1 108 ? 0.020 -4.423 1.350 1.00 97.81 108 ALA A O 1
ATOM 755 N N . VAL A 1 109 ? -0.648 -2.288 1.075 1.00 97.25 109 VAL A N 1
ATOM 756 C CA . VAL A 1 109 ? -1.768 -2.519 0.148 1.00 97.25 109 VAL A CA 1
ATOM 757 C C . VAL A 1 109 ? -1.373 -2.042 -1.247 1.00 97.25 109 VAL A C 1
ATOM 759 O O . VAL A 1 109 ? -1.172 -0.844 -1.464 1.00 97.25 109 VAL A O 1
ATOM 762 N N . PHE A 1 110 ? -1.258 -2.967 -2.200 1.00 94.50 110 PHE A N 1
ATOM 763 C CA . PHE A 1 110 ? -0.709 -2.670 -3.528 1.00 94.50 110 PHE A CA 1
ATOM 764 C C . PHE A 1 110 ? -1.782 -2.372 -4.583 1.00 94.50 110 PHE A C 1
ATOM 766 O O . PHE A 1 110 ? -1.549 -1.559 -5.481 1.00 94.50 110 PHE A O 1
ATOM 773 N N . ASN A 1 111 ? -2.968 -2.973 -4.467 1.00 93.56 111 ASN A N 1
ATOM 774 C CA . ASN A 1 111 ? -4.110 -2.631 -5.309 1.00 93.56 111 ASN A CA 1
ATOM 775 C C . ASN A 1 111 ? -5.118 -1.795 -4.513 1.00 93.56 111 ASN A C 1
ATOM 777 O O . ASN A 1 111 ? -5.788 -2.289 -3.609 1.00 93.56 111 ASN A O 1
ATOM 781 N N . TYR A 1 112 ? -5.202 -0.517 -4.858 1.00 94.00 112 TYR A N 1
ATOM 782 C CA . TYR A 1 112 ? -6.034 0.488 -4.203 1.00 94.00 112 TYR A CA 1
ATOM 783 C C . TYR A 1 112 ? -6.891 1.226 -5.242 1.00 94.00 112 TYR A C 1
ATOM 785 O O . TYR A 1 112 ? -6.581 1.258 -6.435 1.00 94.00 112 TYR A O 1
ATOM 793 N N . GLY A 1 113 ? -7.998 1.813 -4.798 1.00 93.69 113 GLY A N 1
ATOM 794 C CA . GLY A 1 113 ? -8.805 2.717 -5.606 1.00 93.69 113 GLY A CA 1
ATOM 795 C C . GLY A 1 113 ? -7.998 3.951 -6.000 1.00 93.69 113 GLY A C 1
ATOM 796 O O . GLY A 1 113 ? -7.215 4.462 -5.204 1.00 93.69 113 GLY A O 1
ATOM 797 N N . TYR A 1 114 ? -8.185 4.417 -7.231 1.00 89.88 114 TYR A N 1
ATOM 798 C CA . TYR A 1 114 ? -7.468 5.553 -7.795 1.00 89.88 114 TYR A CA 1
ATOM 799 C C . TYR A 1 114 ? -8.418 6.430 -8.604 1.00 89.88 114 TYR A C 1
ATOM 801 O O . TYR A 1 114 ? -9.112 5.943 -9.496 1.00 89.88 114 TYR A O 1
ATOM 809 N N . ASP A 1 115 ? -8.432 7.720 -8.284 1.00 90.50 115 ASP A N 1
ATOM 810 C CA . ASP A 1 115 ? -9.104 8.762 -9.049 1.00 90.50 115 ASP A CA 1
ATOM 811 C C . ASP A 1 115 ? -8.051 9.762 -9.566 1.00 90.50 115 ASP A C 1
ATOM 813 O O . ASP A 1 115 ? -7.592 10.627 -8.806 1.00 90.50 115 ASP A O 1
ATOM 817 N N . PRO A 1 116 ? -7.654 9.670 -10.852 1.00 83.06 116 PRO A N 1
ATOM 818 C CA . PRO A 1 116 ? -6.641 10.550 -11.434 1.00 83.06 116 PRO A CA 1
ATOM 819 C C . PRO A 1 116 ? -7.068 12.020 -11.471 1.00 83.06 116 PRO A C 1
ATOM 821 O O . PRO A 1 116 ? -6.213 12.903 -11.417 1.00 83.06 116 PRO A O 1
ATOM 824 N N . ASN A 1 117 ? -8.371 12.300 -11.566 1.00 87.38 117 ASN A N 1
ATOM 825 C CA . ASN A 1 117 ? -8.867 13.667 -11.729 1.00 87.38 117 ASN A CA 1
ATOM 826 C C . ASN A 1 117 ? -8.756 14.448 -10.419 1.00 87.38 117 ASN A C 1
ATOM 828 O O . ASN A 1 117 ? -8.422 15.633 -10.422 1.00 87.38 117 ASN A O 1
ATOM 832 N N . ASN A 1 118 ? -8.987 13.759 -9.301 1.00 91.25 118 ASN A N 1
ATOM 833 C CA . ASN A 1 118 ? -8.949 14.347 -7.966 1.00 91.25 118 ASN A CA 1
ATOM 834 C C . ASN A 1 118 ? -7.658 14.027 -7.195 1.00 91.25 118 ASN A C 1
ATOM 836 O O . ASN A 1 118 ? -7.475 14.534 -6.091 1.00 91.25 118 ASN A O 1
ATOM 840 N N . ARG A 1 119 ? -6.753 13.222 -7.774 1.00 92.00 119 ARG A N 1
ATOM 841 C CA . ARG A 1 119 ? -5.522 12.717 -7.133 1.00 92.00 119 ARG A CA 1
ATOM 842 C C . ARG A 1 119 ? -5.807 12.005 -5.812 1.00 92.00 119 ARG A C 1
ATOM 844 O O . ARG A 1 119 ? -5.061 12.142 -4.842 1.00 92.00 119 ARG A O 1
ATOM 851 N N . VAL A 1 120 ? -6.907 11.258 -5.793 1.00 93.81 120 VAL A N 1
ATOM 852 C CA . VAL A 1 120 ? -7.350 10.509 -4.621 1.00 93.81 120 VAL A CA 1
ATOM 853 C C . VAL A 1 120 ? -6.953 9.053 -4.786 1.00 93.81 120 VAL A C 1
ATOM 855 O O . VAL A 1 120 ? -7.200 8.445 -5.828 1.00 93.81 120 VAL A O 1
ATOM 858 N N . ILE A 1 121 ? -6.360 8.491 -3.741 1.00 95.00 121 ILE A N 1
ATOM 859 C CA . ILE A 1 121 ? -6.193 7.049 -3.582 1.00 95.00 121 ILE A CA 1
ATOM 860 C C . ILE A 1 121 ? -7.022 6.580 -2.394 1.00 95.00 121 ILE A C 1
ATOM 862 O O . ILE A 1 121 ? -7.179 7.321 -1.425 1.00 95.00 121 ILE A O 1
ATOM 866 N N . SER A 1 122 ? -7.534 5.357 -2.435 1.00 96.12 122 SER A N 1
ATOM 867 C CA . SER A 1 122 ? -8.349 4.828 -1.342 1.00 96.12 122 SER A CA 1
ATOM 868 C C . SER A 1 122 ? -8.279 3.314 -1.227 1.00 96.12 122 SER A C 1
ATOM 870 O O . SER A 1 122 ? -8.019 2.608 -2.195 1.00 96.12 122 SER A O 1
ATOM 872 N N . ALA A 1 123 ? -8.522 2.788 -0.034 1.00 96.88 123 ALA A N 1
ATOM 873 C CA . ALA A 1 123 ? -8.608 1.353 0.195 1.00 96.88 123 ALA A CA 1
ATOM 874 C C . ALA A 1 123 ? -9.601 1.042 1.318 1.00 96.88 123 ALA A C 1
ATOM 876 O O . ALA A 1 123 ? -9.869 1.872 2.187 1.00 96.88 123 ALA A O 1
ATOM 877 N N . THR A 1 124 ? -10.141 -0.173 1.303 1.00 97.31 124 THR A N 1
ATOM 878 C CA . THR A 1 124 ? -10.896 -0.745 2.422 1.00 97.31 124 THR A CA 1
ATOM 879 C C . THR A 1 124 ? -10.203 -2.029 2.833 1.00 97.31 124 THR A C 1
ATOM 881 O O . THR A 1 124 ? -10.231 -3.004 2.089 1.00 97.31 124 THR A O 1
ATOM 884 N N . ILE A 1 125 ? -9.538 -2.002 3.983 1.00 97.62 125 ILE A N 1
ATOM 885 C CA . ILE A 1 125 ? -8.725 -3.108 4.478 1.00 97.62 125 ILE A CA 1
ATOM 886 C C . ILE A 1 125 ? -9.600 -3.970 5.387 1.00 97.62 125 ILE A C 1
ATOM 888 O O . ILE A 1 125 ? -10.131 -3.441 6.367 1.00 97.62 125 ILE A O 1
ATOM 892 N N . PRO A 1 126 ? -9.784 -5.266 5.080 1.00 97.19 126 PRO A N 1
ATOM 893 C CA . PRO A 1 126 ? -10.672 -6.127 5.849 1.00 97.19 126 PRO A CA 1
ATOM 894 C C . PRO A 1 126 ? -10.160 -6.303 7.280 1.00 97.19 126 PRO A C 1
ATOM 896 O O . PRO A 1 126 ? -8.951 -6.338 7.512 1.00 97.19 126 PRO A O 1
ATOM 899 N N . LEU A 1 127 ? -11.084 -6.470 8.231 1.00 96.00 127 LEU A N 1
ATOM 900 C CA . LEU A 1 127 ? -10.750 -6.666 9.648 1.00 96.00 127 LEU A CA 1
ATOM 901 C C . LEU A 1 127 ? -9.764 -7.824 9.847 1.00 96.00 127 LEU A C 1
ATOM 903 O O . LEU A 1 127 ? -8.769 -7.648 10.537 1.00 96.00 127 LEU A O 1
ATOM 907 N N . SER A 1 128 ? -9.953 -8.942 9.142 1.00 95.69 128 SER A N 1
ATOM 908 C CA . SER A 1 128 ? -9.063 -10.110 9.213 1.00 95.69 128 SER A CA 1
ATOM 909 C C . SER A 1 128 ? -7.608 -9.816 8.834 1.00 95.69 128 SER A C 1
ATOM 911 O O . SER A 1 128 ? -6.704 -10.506 9.292 1.00 95.69 128 SER A O 1
ATOM 913 N N . ALA A 1 129 ? -7.351 -8.802 8.001 1.00 97.12 129 ALA A N 1
ATOM 914 C CA . ALA A 1 129 ? -5.988 -8.361 7.724 1.00 97.12 129 ALA A CA 1
ATOM 915 C C . ALA A 1 129 ? -5.426 -7.552 8.900 1.00 97.12 129 ALA A C 1
ATOM 917 O O . ALA A 1 129 ? -4.268 -7.734 9.263 1.00 97.12 129 ALA A O 1
ATOM 918 N N . LEU A 1 130 ? -6.237 -6.700 9.532 1.00 97.06 130 LEU A N 1
ATOM 919 C CA . LEU A 1 130 ? -5.827 -5.910 10.698 1.00 97.06 130 LEU A CA 1
ATOM 920 C C . LEU A 1 130 ? -5.499 -6.799 11.909 1.00 97.06 130 LEU A C 1
ATOM 922 O O . LEU A 1 130 ? -4.538 -6.512 12.616 1.00 97.06 130 LEU A O 1
ATOM 926 N N . GLU A 1 131 ? -6.205 -7.921 12.084 1.00 96.25 131 GLU A N 1
ATOM 927 C CA . GLU A 1 131 ? -5.920 -8.934 13.123 1.00 96.25 131 GLU A CA 1
ATOM 928 C C . GLU A 1 131 ? -4.508 -9.538 12.999 1.00 96.25 131 GLU A C 1
ATOM 930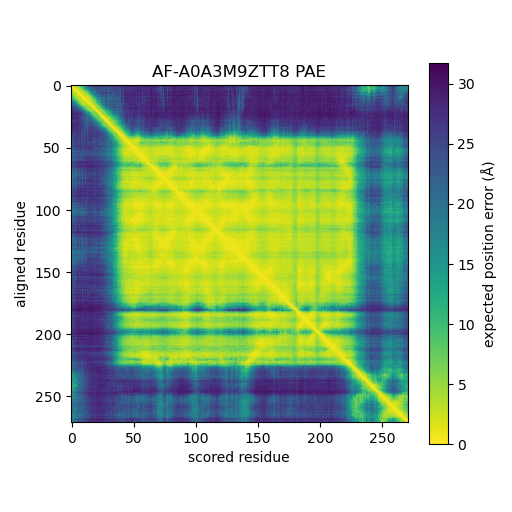 O O . GLU A 1 131 ? -3.999 -10.153 13.930 1.00 96.25 131 GLU A O 1
ATOM 935 N N . THR A 1 132 ? -3.836 -9.373 11.854 1.00 96.88 132 THR A N 1
ATOM 936 C CA . THR A 1 132 ? -2.450 -9.844 11.674 1.00 96.88 132 THR A CA 1
ATOM 937 C C . THR A 1 132 ? -1.411 -8.894 12.276 1.00 96.88 132 THR A C 1
ATOM 939 O O . THR A 1 132 ? -0.262 -9.289 12.499 1.00 96.88 132 THR A O 1
ATOM 942 N N . ILE A 1 133 ? -1.799 -7.641 12.542 1.00 97.00 133 ILE A N 1
ATOM 943 C CA . ILE A 1 133 ? -0.918 -6.595 13.072 1.00 97.00 133 ILE A CA 1
ATOM 944 C C . ILE A 1 133 ? -1.329 -6.092 14.454 1.00 97.00 133 ILE A C 1
ATOM 946 O O . ILE A 1 133 ? -0.515 -5.443 15.097 1.00 97.00 133 ILE A O 1
ATOM 950 N N . THR A 1 134 ? -2.518 -6.419 14.956 1.00 95.44 134 THR A N 1
ATOM 951 C CA . THR A 1 134 ? -2.944 -6.078 16.320 1.00 95.44 134 THR A CA 1
ATOM 952 C C . THR A 1 134 ? -3.831 -7.167 16.915 1.00 95.44 134 THR A C 1
ATOM 954 O O . THR A 1 134 ? -4.551 -7.843 16.182 1.00 95.44 134 THR A O 1
ATOM 957 N N . ASP A 1 135 ? -3.790 -7.309 18.240 1.00 92.94 135 ASP A N 1
ATOM 958 C CA . ASP A 1 135 ? -4.632 -8.254 18.984 1.00 92.94 135 ASP A CA 1
ATOM 959 C C . ASP A 1 135 ? -5.994 -7.641 19.375 1.00 92.94 135 ASP A C 1
ATOM 961 O O . ASP A 1 135 ? -6.928 -8.374 19.699 1.00 92.94 135 ASP A O 1
ATOM 965 N N . ASP A 1 136 ? -6.134 -6.307 19.333 1.00 93.69 136 ASP A N 1
ATOM 966 C CA . ASP A 1 136 ? -7.383 -5.601 19.647 1.00 93.69 136 ASP A CA 1
ATOM 967 C C . ASP A 1 136 ? -7.635 -4.448 18.668 1.00 93.69 136 ASP A C 1
ATOM 969 O O . ASP A 1 136 ? -7.243 -3.303 18.887 1.00 93.69 136 ASP A O 1
ATOM 973 N N . ILE A 1 137 ? -8.352 -4.749 17.583 1.00 93.00 137 ILE A N 1
ATOM 974 C CA . ILE A 1 137 ? -8.691 -3.772 16.538 1.00 93.00 137 ILE A CA 1
ATOM 975 C C . ILE A 1 137 ? -9.483 -2.578 17.094 1.00 93.00 137 ILE A C 1
ATOM 977 O O . ILE A 1 137 ? -9.329 -1.467 16.592 1.00 93.00 137 ILE A O 1
ATOM 981 N N . ASN A 1 138 ? -10.338 -2.786 18.099 1.00 89.19 138 ASN A N 1
ATOM 982 C CA . ASN A 1 138 ? -11.226 -1.732 18.598 1.00 89.19 138 ASN A CA 1
ATOM 983 C C . ASN A 1 138 ? -10.500 -0.758 19.536 1.00 89.19 138 ASN A C 1
ATOM 985 O O . ASN A 1 138 ? -10.934 0.384 19.682 1.00 89.19 138 ASN A O 1
ATOM 989 N N . ALA A 1 139 ? -9.421 -1.204 20.181 1.00 88.56 139 ALA A N 1
ATOM 990 C CA . ALA A 1 139 ? -8.551 -0.352 20.989 1.00 88.56 139 ALA A CA 1
ATOM 991 C C . ALA A 1 139 ? -7.350 0.205 20.199 1.00 88.56 139 ALA A C 1
ATOM 993 O O . ALA A 1 139 ? -6.647 1.086 20.693 1.00 88.56 139 ALA A O 1
ATOM 994 N N . GLU A 1 140 ? -7.104 -0.292 18.986 1.00 92.88 140 GLU A N 1
ATOM 995 C CA . GLU A 1 140 ? -5.945 0.083 18.183 1.00 92.88 140 GLU A CA 1
ATOM 996 C C . GLU A 1 140 ? -6.052 1.497 17.597 1.00 92.88 140 GLU A C 1
ATOM 998 O O . GLU A 1 140 ? -7.104 1.956 17.142 1.00 92.88 140 GLU A O 1
ATOM 1003 N N . THR A 1 141 ? -4.906 2.175 17.533 1.00 94.38 141 THR A N 1
ATOM 1004 C CA . THR A 1 141 ? -4.741 3.363 16.697 1.00 94.38 141 THR A CA 1
ATOM 1005 C C . THR A 1 141 ? -4.018 2.958 15.422 1.00 94.38 141 THR A C 1
ATOM 1007 O O . THR A 1 141 ? -2.824 2.664 15.426 1.00 94.38 141 THR A O 1
ATOM 1010 N N . PHE A 1 142 ? -4.741 2.959 14.306 1.00 96.44 142 PHE A N 1
ATOM 1011 C CA . PHE A 1 142 ? -4.141 2.702 13.007 1.00 96.44 142 PHE A CA 1
ATOM 1012 C C . PHE A 1 142 ? -3.658 4.002 12.393 1.00 96.44 142 PHE A C 1
ATOM 1014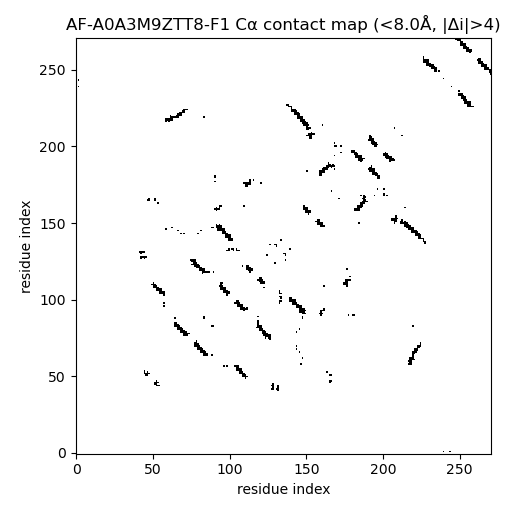 O O . PHE A 1 142 ? -4.388 4.995 12.376 1.00 96.44 142 PHE A O 1
ATOM 1021 N N . THR A 1 143 ? -2.469 3.977 11.802 1.00 96.94 143 THR A N 1
ATOM 1022 C CA . THR A 1 143 ? -2.022 5.024 10.885 1.00 96.94 143 THR A CA 1
ATOM 1023 C C . THR A 1 143 ? -2.018 4.504 9.456 1.00 96.94 143 THR A C 1
ATOM 1025 O O . THR A 1 143 ? -1.807 3.319 9.204 1.00 96.94 143 THR A O 1
ATOM 1028 N N . THR A 1 144 ? -2.290 5.390 8.500 1.00 97.69 144 THR A N 1
ATOM 1029 C CA . THR A 1 144 ? -2.199 5.079 7.072 1.00 97.69 144 THR A CA 1
ATOM 1030 C C . THR A 1 144 ? -1.340 6.095 6.358 1.00 97.69 144 THR A C 1
ATOM 1032 O O . THR A 1 144 ? -1.484 7.297 6.593 1.00 97.69 144 THR A O 1
ATOM 1035 N N . ARG A 1 145 ? -0.442 5.606 5.503 1.00 97.06 145 ARG A N 1
ATOM 1036 C CA . ARG A 1 145 ? 0.581 6.404 4.825 1.00 97.06 145 ARG A CA 1
ATOM 1037 C C . ARG A 1 145 ? 0.685 6.005 3.356 1.00 97.06 145 ARG A C 1
ATOM 1039 O O . ARG A 1 145 ? 0.927 4.831 3.073 1.00 97.06 145 ARG A O 1
ATOM 1046 N N . PRO A 1 146 ? 0.539 6.929 2.397 1.00 96.62 146 PRO A N 1
ATOM 1047 C CA . PRO A 1 146 ? 0.869 6.631 1.015 1.00 96.62 146 PRO A CA 1
ATOM 1048 C C . PRO A 1 146 ? 2.383 6.626 0.839 1.00 96.62 146 PRO A C 1
ATOM 1050 O O . PRO A 1 146 ? 3.045 7.641 1.088 1.00 96.62 146 PRO A O 1
ATOM 1053 N N . ILE A 1 147 ? 2.920 5.487 0.403 1.00 97.00 147 ILE A N 1
ATOM 1054 C CA . ILE A 1 147 ? 4.360 5.283 0.291 1.00 97.00 147 ILE A CA 1
ATOM 1055 C C . ILE A 1 147 ? 4.812 5.502 -1.146 1.00 97.00 147 ILE A C 1
ATOM 1057 O O . ILE A 1 147 ? 4.424 4.784 -2.072 1.00 97.00 147 ILE A O 1
ATOM 1061 N N . PHE A 1 148 ? 5.678 6.493 -1.314 1.00 94.62 148 PHE A N 1
ATOM 1062 C CA . PHE A 1 148 ? 6.492 6.671 -2.504 1.00 94.62 148 PHE A CA 1
ATOM 1063 C C . PHE A 1 148 ? 7.563 5.581 -2.523 1.00 94.62 148 PHE A C 1
ATOM 1065 O O . PHE A 1 148 ? 8.286 5.408 -1.544 1.00 94.62 148 PHE A O 1
ATOM 1072 N N . SER A 1 149 ? 7.656 4.841 -3.625 1.00 95.12 149 SER A N 1
ATOM 1073 C CA . SER A 1 149 ? 8.580 3.715 -3.754 1.00 95.12 149 SER A CA 1
ATOM 1074 C C . SER A 1 149 ? 9.208 3.723 -5.134 1.00 95.12 149 SER A C 1
ATOM 1076 O O . SER A 1 149 ? 8.532 3.499 -6.143 1.00 95.12 149 SER A O 1
ATOM 1078 N N . THR A 1 150 ? 10.513 3.973 -5.181 1.00 95.25 150 THR A N 1
ATOM 1079 C CA . THR A 1 150 ? 11.268 4.030 -6.436 1.00 95.25 150 THR A CA 1
ATOM 1080 C C . THR A 1 150 ? 12.539 3.217 -6.379 1.00 95.25 150 THR A C 1
ATOM 1082 O O . THR A 1 150 ? 13.051 2.917 -5.305 1.00 95.25 150 THR A O 1
ATOM 1085 N N . ILE A 1 151 ? 13.049 2.854 -7.548 1.00 96.50 151 ILE A N 1
ATOM 1086 C CA . ILE A 1 151 ? 14.305 2.134 -7.690 1.00 96.50 151 ILE A CA 1
ATOM 1087 C C . ILE A 1 151 ? 15.010 2.552 -8.974 1.00 96.50 151 ILE A C 1
ATOM 1089 O O . ILE A 1 151 ? 14.366 2.764 -10.003 1.00 96.50 151 ILE A O 1
ATOM 1093 N N . THR A 1 152 ? 16.334 2.652 -8.926 1.00 96.56 152 THR A N 1
ATOM 1094 C CA . THR A 1 152 ? 17.150 2.875 -10.123 1.00 96.56 152 THR A CA 1
ATOM 1095 C C . THR A 1 152 ? 17.481 1.525 -10.748 1.00 96.56 152 THR A C 1
ATOM 1097 O O . THR A 1 152 ? 17.965 0.621 -10.062 1.00 96.56 152 THR A O 1
ATOM 1100 N N . ALA A 1 153 ? 17.227 1.359 -12.044 1.00 95.75 153 ALA A N 1
ATOM 1101 C CA . ALA A 1 153 ? 17.584 0.135 -12.760 1.00 95.75 153 ALA A CA 1
ATOM 1102 C C . ALA A 1 153 ? 18.963 0.228 -13.428 1.00 95.75 153 ALA A C 1
ATOM 1104 O O . ALA A 1 153 ? 19.605 1.274 -13.441 1.00 95.75 153 ALA A O 1
ATOM 1105 N N . SER A 1 154 ? 19.421 -0.874 -14.024 1.00 96.38 154 SER A N 1
ATOM 1106 C CA . SER A 1 154 ? 20.735 -0.977 -14.675 1.00 96.38 154 SER A CA 1
ATOM 1107 C C . SER A 1 154 ? 20.939 -0.064 -15.893 1.00 96.38 154 SER A C 1
ATOM 1109 O O . SER A 1 154 ? 22.035 -0.023 -16.437 1.00 96.38 154 SER A O 1
ATOM 1111 N N . ASN A 1 155 ? 19.891 0.612 -16.362 1.00 95.31 155 ASN A N 1
ATOM 1112 C CA . ASN A 1 155 ? 19.930 1.598 -17.443 1.00 95.31 155 ASN A CA 1
ATOM 1113 C C . ASN A 1 155 ? 19.882 3.050 -16.927 1.00 95.31 155 ASN A C 1
ATOM 1115 O O . ASN A 1 155 ? 19.527 3.943 -17.692 1.00 95.31 155 ASN A O 1
ATOM 1119 N N . ASP A 1 156 ? 20.153 3.263 -15.635 1.00 95.25 156 ASP A N 1
ATOM 1120 C CA . ASP A 1 156 ? 20.150 4.565 -14.953 1.00 95.25 156 ASP A CA 1
ATOM 1121 C C . ASP A 1 156 ? 18.785 5.273 -14.893 1.00 95.25 156 ASP A C 1
ATOM 1123 O O . ASP A 1 156 ? 18.688 6.429 -14.480 1.00 95.25 156 ASP A O 1
ATOM 1127 N N . VAL A 1 157 ? 17.701 4.585 -15.261 1.00 94.00 157 VAL A N 1
ATOM 1128 C CA . VAL A 1 157 ? 16.341 5.123 -15.167 1.00 94.00 157 VAL A CA 1
ATOM 1129 C C . VAL A 1 157 ? 15.742 4.788 -13.802 1.00 94.00 157 VAL A C 1
ATOM 1131 O O . VAL A 1 157 ? 15.859 3.663 -13.308 1.00 94.00 157 VAL A O 1
ATOM 1134 N N . VAL A 1 158 ? 15.077 5.776 -13.200 1.00 93.19 158 VAL A N 1
ATOM 1135 C CA . VAL A 1 158 ? 14.300 5.608 -11.969 1.00 93.19 158 VAL A CA 1
ATOM 1136 C C . VAL A 1 158 ? 12.899 5.134 -12.327 1.00 93.19 158 VAL A C 1
ATOM 1138 O O . VAL A 1 158 ? 12.187 5.773 -13.102 1.00 93.19 158 VAL A O 1
ATOM 1141 N N . TYR A 1 159 ? 12.506 4.014 -11.740 1.00 92.88 159 TYR A N 1
ATOM 1142 C CA . TYR A 1 159 ? 11.200 3.402 -11.913 1.00 92.88 159 TYR A CA 1
ATOM 1143 C C . TYR A 1 159 ? 10.438 3.420 -10.598 1.00 92.88 159 TYR A C 1
ATOM 1145 O O . TYR A 1 159 ? 11.027 3.304 -9.523 1.00 92.88 159 TYR A O 1
ATOM 1153 N N . LYS A 1 160 ? 9.108 3.473 -10.681 1.00 92.75 160 LYS A N 1
ATOM 1154 C CA . LYS A 1 160 ? 8.263 3.038 -9.570 1.00 92.75 160 LYS A CA 1
ATOM 1155 C C . LYS A 1 160 ? 8.600 1.586 -9.229 1.00 92.75 160 LYS A C 1
ATOM 1157 O O . LYS A 1 160 ? 8.764 0.769 -10.135 1.00 92.75 160 LYS A O 1
ATOM 1162 N N . PHE A 1 161 ? 8.672 1.261 -7.943 1.00 94.00 161 PHE A N 1
ATOM 1163 C CA . PHE A 1 161 ? 9.020 -0.077 -7.480 1.00 94.00 161 PHE A CA 1
ATOM 1164 C C . PHE A 1 161 ? 7.894 -0.718 -6.672 1.00 94.00 161 PHE A C 1
ATOM 1166 O O . PHE A 1 161 ? 7.414 -0.151 -5.689 1.00 94.00 161 PHE A O 1
ATOM 1173 N N . VAL A 1 162 ? 7.494 -1.925 -7.073 1.00 92.88 162 VAL A N 1
ATOM 1174 C CA . VAL A 1 162 ? 6.445 -2.724 -6.427 1.00 92.88 162 VAL A CA 1
ATOM 1175 C C . VAL A 1 162 ? 7.029 -4.079 -6.025 1.00 92.88 162 VAL A C 1
ATOM 1177 O O . VAL A 1 162 ? 7.171 -4.997 -6.834 1.00 92.88 162 VAL A O 1
ATOM 1180 N N . ASN A 1 163 ? 7.371 -4.203 -4.742 1.00 92.12 163 ASN A N 1
ATOM 1181 C CA . ASN A 1 163 ? 8.003 -5.396 -4.180 1.00 92.12 163 ASN A CA 1
ATOM 1182 C C . ASN A 1 163 ? 6.987 -6.364 -3.558 1.00 92.12 163 ASN A C 1
ATOM 1184 O O . ASN A 1 163 ? 6.954 -6.558 -2.336 1.00 92.12 163 ASN A O 1
ATOM 1188 N N . ASN A 1 164 ? 6.165 -6.986 -4.400 1.00 91.94 164 ASN A N 1
ATOM 1189 C CA . ASN A 1 164 ? 5.246 -8.034 -3.974 1.00 91.94 164 ASN A CA 1
ATOM 1190 C C . ASN A 1 164 ? 5.264 -9.204 -4.967 1.00 91.94 164 ASN A C 1
ATOM 1192 O O . ASN A 1 164 ? 4.739 -9.110 -6.074 1.00 91.94 164 ASN A O 1
ATOM 1196 N N . THR A 1 165 ? 5.869 -10.315 -4.548 1.00 91.38 165 THR A N 1
ATOM 1197 C CA . THR A 1 165 ? 6.046 -11.523 -5.365 1.00 91.38 165 THR A CA 1
ATOM 1198 C C . THR A 1 165 ? 4.737 -12.262 -5.644 1.00 91.38 165 THR A C 1
ATOM 1200 O O . THR A 1 165 ? 4.694 -13.045 -6.591 1.00 91.38 165 THR A O 1
ATOM 1203 N N . ALA A 1 166 ? 3.675 -12.004 -4.869 1.00 89.38 166 ALA A N 1
ATOM 1204 C CA . ALA A 1 166 ? 2.342 -12.563 -5.101 1.00 89.38 166 ALA A CA 1
ATOM 1205 C C . ALA A 1 166 ? 1.625 -11.904 -6.296 1.00 89.38 166 ALA A C 1
ATOM 1207 O O . ALA A 1 166 ? 0.667 -12.458 -6.841 1.00 89.38 166 ALA A O 1
ATOM 1208 N N . ILE A 1 167 ? 2.094 -10.732 -6.738 1.00 88.56 167 ILE A N 1
ATOM 1209 C CA . ILE A 1 167 ? 1.543 -10.032 -7.896 1.00 88.56 167 ILE A CA 1
ATOM 1210 C C . ILE A 1 167 ? 2.193 -10.592 -9.162 1.00 88.56 167 ILE A C 1
ATOM 1212 O O . ILE A 1 167 ? 3.347 -10.308 -9.484 1.00 88.56 167 ILE A O 1
ATOM 1216 N N . SER A 1 168 ? 1.430 -11.380 -9.918 1.00 85.94 168 SER A N 1
ATOM 1217 C CA . SER A 1 168 ? 1.828 -11.764 -11.275 1.00 85.94 168 SER A CA 1
ATOM 1218 C C . SER A 1 168 ? 1.767 -10.561 -12.221 1.00 85.94 168 SER A C 1
ATOM 1220 O O . SER A 1 168 ? 1.016 -9.614 -11.991 1.00 85.94 168 SER A O 1
ATOM 1222 N N . GLY A 1 169 ? 2.490 -10.613 -13.343 1.00 81.56 169 GLY A N 1
ATOM 1223 C CA . GLY A 1 169 ? 2.382 -9.560 -14.356 1.00 81.56 169 GLY A CA 1
ATOM 1224 C C . GLY A 1 169 ? 0.958 -9.402 -14.910 1.00 81.56 169 GLY A C 1
ATOM 1225 O O . GLY A 1 169 ? 0.509 -8.280 -15.123 1.00 81.56 169 GLY A O 1
ATOM 1226 N N . ILE A 1 170 ? 0.212 -10.504 -15.072 1.00 82.62 170 ILE A N 1
ATOM 1227 C CA . ILE A 1 170 ? -1.193 -10.462 -15.519 1.00 82.62 170 ILE A CA 1
ATOM 1228 C C . ILE A 1 170 ? -2.058 -9.728 -14.493 1.00 82.62 170 ILE A C 1
ATOM 1230 O O . ILE A 1 170 ? -2.822 -8.847 -14.870 1.00 82.62 170 ILE A O 1
ATOM 1234 N N . ALA A 1 171 ? -1.914 -10.060 -13.205 1.00 86.38 171 ALA A N 1
ATOM 1235 C CA . ALA A 1 171 ? -2.626 -9.366 -12.137 1.00 86.38 171 ALA A CA 1
ATOM 1236 C C . ALA A 1 171 ? -2.288 -7.872 -12.144 1.00 86.38 171 ALA A C 1
ATOM 1238 O O . ALA A 1 171 ? -3.193 -7.045 -12.162 1.00 86.38 171 ALA A O 1
ATOM 1239 N N . TYR A 1 172 ? -1.000 -7.536 -12.236 1.00 83.56 172 TYR A N 1
ATOM 1240 C CA . TYR A 1 172 ? -0.519 -6.159 -12.289 1.00 83.56 172 TYR A CA 1
ATOM 1241 C C . TYR A 1 172 ? -1.204 -5.324 -13.386 1.00 83.56 172 TYR A C 1
ATOM 1243 O O . TYR A 1 172 ? -1.600 -4.190 -13.132 1.00 83.56 172 TYR A O 1
ATOM 1251 N N . ALA A 1 173 ? -1.425 -5.885 -14.581 1.00 81.44 173 ALA A N 1
ATOM 1252 C CA . ALA A 1 173 ? -2.100 -5.183 -15.680 1.00 81.44 173 ALA A CA 1
ATOM 1253 C C . ALA A 1 173 ? -3.566 -4.809 -15.399 1.00 81.44 173 ALA A C 1
ATOM 1255 O O . ALA A 1 173 ? -4.134 -3.994 -16.122 1.00 81.44 173 ALA A O 1
ATOM 1256 N N . THR A 1 174 ? -4.186 -5.406 -14.379 1.00 82.69 174 THR A N 1
ATOM 1257 C CA . THR A 1 174 ? -5.581 -5.136 -13.999 1.00 82.69 174 THR A CA 1
ATOM 1258 C C . THR A 1 174 ? -5.719 -4.069 -12.915 1.00 82.69 174 THR A C 1
ATOM 1260 O O . THR A 1 174 ? -6.836 -3.675 -12.583 1.00 82.69 174 THR A O 1
ATOM 1263 N N . PHE A 1 175 ? -4.609 -3.602 -12.336 1.00 85.06 175 PHE A N 1
ATOM 1264 C CA . PHE A 1 175 ? -4.653 -2.727 -11.170 1.00 85.06 175 PHE A CA 1
ATOM 1265 C C . PHE A 1 175 ? -5.049 -1.314 -11.574 1.00 85.06 175 PHE A C 1
ATOM 1267 O O . PHE A 1 175 ? -4.340 -0.623 -12.307 1.00 85.06 175 PHE A O 1
ATOM 1274 N N . HIS A 1 176 ? -6.170 -0.854 -11.027 1.00 74.75 176 HIS A N 1
ATOM 1275 C CA . HIS A 1 176 ? -6.631 0.511 -11.246 1.00 74.75 176 HIS A CA 1
ATOM 1276 C C . HIS A 1 176 ? -5.706 1.534 -10.566 1.00 74.75 176 HIS A C 1
ATOM 1278 O O . HIS A 1 176 ? -5.524 2.632 -11.090 1.00 74.75 176 HIS A O 1
ATOM 1284 N N . SER A 1 177 ? -5.052 1.141 -9.461 1.00 73.12 177 SER A N 1
ATOM 1285 C CA . SER A 1 177 ? -4.105 1.954 -8.681 1.00 73.12 177 SER A CA 1
ATOM 1286 C C . SER A 1 177 ? -2.940 2.530 -9.477 1.00 73.12 177 SER A C 1
ATOM 1288 O O . SER A 1 177 ? -2.285 3.471 -9.024 1.00 73.12 177 SER A O 1
ATOM 1290 N N . TYR A 1 178 ? -2.633 1.941 -10.630 1.00 72.50 178 TYR A N 1
ATOM 1291 C CA . TYR A 1 178 ? -1.420 2.237 -11.380 1.00 72.50 178 TYR A CA 1
ATOM 1292 C C . TYR A 1 178 ? -1.662 3.097 -12.626 1.00 72.50 178 TYR A C 1
ATOM 1294 O O . TYR A 1 178 ? -0.695 3.577 -13.215 1.00 72.50 178 TYR A O 1
ATOM 1302 N N . GLY A 1 179 ? -2.929 3.403 -12.949 1.00 62.28 179 GLY A N 1
ATOM 1303 C CA . GLY A 1 179 ? -3.309 4.358 -13.994 1.00 62.28 179 GLY A CA 1
ATOM 1304 C C . GLY A 1 179 ? -2.700 4.074 -15.383 1.00 62.28 179 GLY A C 1
ATOM 1305 O O . GLY A 1 179 ? -2.118 3.017 -15.623 1.00 62.28 179 GLY A O 1
ATOM 1306 N N . PRO A 1 180 ? -2.821 5.016 -16.338 1.00 55.19 180 PRO A N 1
ATOM 1307 C CA . PRO A 1 180 ? -2.238 4.898 -17.678 1.00 55.19 180 PRO A CA 1
ATOM 1308 C C . PRO A 1 180 ? -0.749 5.310 -17.747 1.00 55.19 180 PRO A C 1
ATOM 1310 O O . PRO A 1 180 ? -0.302 5.787 -18.787 1.00 55.19 180 PRO A O 1
ATOM 1313 N N . THR A 1 181 ? 0.028 5.210 -16.660 1.00 58.97 181 THR A N 1
ATOM 1314 C CA . THR A 1 181 ? 1.362 5.839 -16.588 1.00 58.97 181 THR A CA 1
ATOM 1315 C C . THR A 1 181 ? 2.489 4.939 -16.085 1.00 58.97 181 THR A C 1
ATOM 1317 O O . THR A 1 181 ? 2.432 4.410 -14.983 1.00 58.97 181 THR A O 1
ATOM 1320 N N . LEU A 1 182 ? 3.559 4.959 -16.891 1.00 64.69 182 LEU A N 1
ATOM 1321 C CA . LEU A 1 182 ? 4.970 4.633 -16.654 1.00 64.69 182 LEU A CA 1
ATOM 1322 C C . LEU A 1 182 ? 5.359 3.193 -16.307 1.00 64.69 182 LEU A C 1
ATOM 1324 O O . LEU A 1 182 ? 4.698 2.439 -15.599 1.00 64.69 182 LEU A O 1
ATOM 1328 N N . PHE A 1 183 ? 6.535 2.863 -16.832 1.00 81.50 183 PHE A N 1
ATOM 1329 C CA . PHE A 1 183 ? 7.306 1.680 -16.516 1.00 81.50 183 PHE A CA 1
ATOM 1330 C C . PHE A 1 183 ? 7.405 1.500 -14.997 1.00 81.50 183 PHE A C 1
ATOM 1332 O O . PHE A 1 183 ? 7.888 2.376 -14.279 1.00 81.50 183 PHE A O 1
ATOM 1339 N N . THR A 1 184 ? 6.958 0.352 -14.511 1.00 89.88 184 THR A N 1
ATOM 1340 C CA . THR A 1 184 ? 7.101 -0.032 -13.108 1.00 89.88 184 THR A CA 1
ATOM 1341 C C . THR A 1 184 ? 7.999 -1.246 -13.040 1.00 89.88 184 THR A C 1
ATOM 1343 O O . THR A 1 184 ? 7.821 -2.195 -13.801 1.00 89.88 184 THR A O 1
ATOM 1346 N N . MET A 1 185 ? 8.949 -1.235 -12.114 1.00 92.62 185 MET A N 1
ATOM 1347 C CA . MET A 1 185 ? 9.695 -2.429 -11.765 1.00 92.62 185 MET A CA 1
ATOM 1348 C C . MET A 1 185 ? 8.885 -3.241 -10.750 1.00 92.62 185 MET A C 1
ATOM 1350 O O . MET A 1 185 ? 8.650 -2.805 -9.622 1.00 92.62 185 MET A O 1
ATOM 1354 N N . ILE A 1 186 ? 8.445 -4.419 -11.181 1.00 92.38 186 ILE A N 1
ATOM 1355 C CA . ILE A 1 186 ? 7.777 -5.434 -10.366 1.00 92.38 186 ILE A CA 1
ATOM 1356 C C . ILE A 1 186 ? 8.719 -6.619 -10.134 1.00 92.38 186 ILE A C 1
ATOM 1358 O O . ILE A 1 186 ? 9.686 -6.797 -10.873 1.00 92.38 186 ILE A O 1
ATOM 1362 N N . VAL A 1 187 ? 8.425 -7.453 -9.133 1.00 91.19 187 VAL A N 1
ATOM 1363 C CA . VAL A 1 187 ? 9.257 -8.621 -8.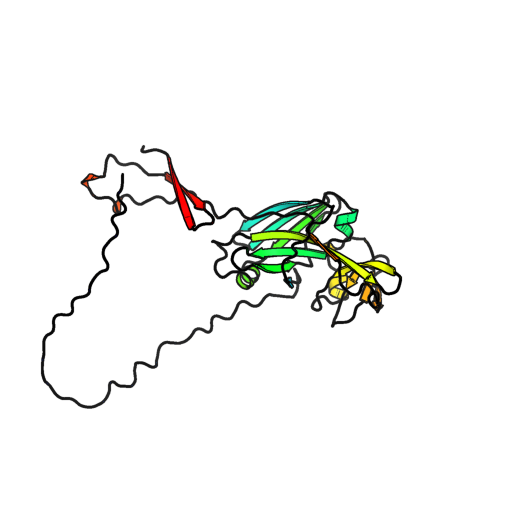782 1.00 91.19 187 VAL A CA 1
ATOM 1364 C C . VAL A 1 187 ? 8.448 -9.933 -8.814 1.00 91.19 187 VAL A C 1
ATOM 1366 O O . VAL A 1 187 ? 8.350 -10.627 -7.798 1.00 91.19 187 VAL A O 1
ATOM 1369 N N . PRO A 1 188 ? 7.810 -10.304 -9.943 1.00 85.88 188 PRO A N 1
ATOM 1370 C CA . PRO A 1 188 ? 7.062 -11.553 -10.038 1.00 85.88 188 PRO A CA 1
ATOM 1371 C C . PRO A 1 188 ? 8.012 -12.741 -9.866 1.00 85.88 188 PRO A C 1
ATOM 1373 O O . PRO A 1 188 ? 9.057 -12.811 -10.513 1.00 85.88 188 PRO A O 1
ATOM 1376 N N . ASN A 1 189 ? 7.659 -13.683 -8.988 1.00 83.50 189 ASN A N 1
ATOM 1377 C CA . ASN A 1 189 ? 8.467 -14.879 -8.709 1.00 83.50 189 ASN A CA 1
ATOM 1378 C C . ASN A 1 189 ? 9.938 -14.584 -8.337 1.00 83.50 189 ASN A C 1
ATOM 1380 O O . ASN A 1 189 ? 10.810 -15.417 -8.568 1.00 83.50 189 ASN A O 1
ATOM 1384 N N . GLY A 1 190 ? 10.230 -13.401 -7.7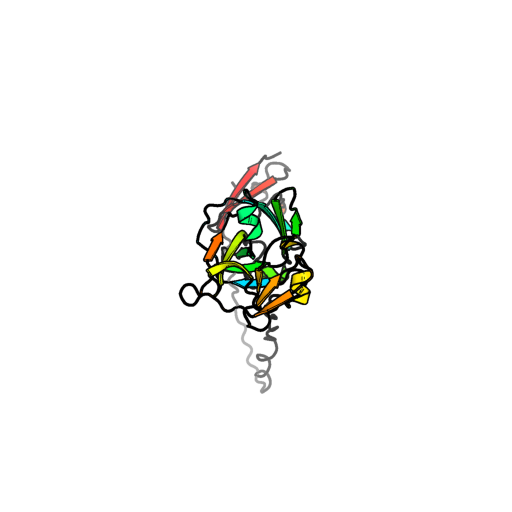83 1.00 85.38 190 GLY A N 1
ATOM 1385 C CA . GLY A 1 190 ? 11.588 -13.029 -7.372 1.00 85.38 190 GLY A CA 1
ATOM 1386 C C . GLY A 1 190 ? 12.471 -12.427 -8.473 1.00 85.38 190 GLY A C 1
ATOM 1387 O O . GLY A 1 190 ? 13.645 -12.183 -8.211 1.00 85.38 190 GLY A O 1
ATOM 1388 N N . VAL A 1 191 ? 11.945 -12.175 -9.678 1.00 89.12 191 VAL A N 1
ATOM 1389 C CA . VAL A 1 191 ? 12.722 -11.620 -10.801 1.00 89.12 191 VAL A CA 1
ATOM 1390 C C . VAL A 1 191 ? 12.327 -10.171 -11.075 1.00 89.12 191 VAL A C 1
ATOM 1392 O O . VAL A 1 191 ? 11.176 -9.898 -11.413 1.00 89.12 191 VAL A O 1
ATOM 1395 N N . ASP A 1 192 ? 13.291 -9.251 -10.994 1.00 92.75 192 ASP A N 1
ATOM 1396 C CA . ASP A 1 192 ? 13.073 -7.840 -11.328 1.00 92.75 192 ASP A CA 1
ATOM 1397 C C . ASP A 1 192 ? 12.697 -7.692 -12.812 1.00 92.75 192 ASP A C 1
ATOM 1399 O O . ASP A 1 192 ? 13.443 -8.058 -13.727 1.00 92.75 192 ASP A O 1
ATOM 1403 N N . THR A 1 193 ? 11.495 -7.177 -13.044 1.00 92.62 193 THR A N 1
ATOM 1404 C CA . THR A 1 193 ? 10.860 -7.119 -14.357 1.00 92.62 193 THR A CA 1
ATOM 1405 C C . THR A 1 193 ? 10.217 -5.756 -14.541 1.00 92.62 193 THR A C 1
ATOM 1407 O O . THR A 1 193 ? 9.452 -5.302 -13.693 1.00 92.62 193 THR A O 1
ATOM 1410 N N . ILE A 1 194 ? 10.477 -5.107 -15.671 1.00 91.38 194 ILE A N 1
ATOM 1411 C CA . ILE A 1 194 ? 9.745 -3.908 -16.062 1.00 91.38 194 ILE A CA 1
ATOM 1412 C C . ILE A 1 194 ? 8.407 -4.315 -16.661 1.00 91.38 194 ILE A C 1
ATOM 1414 O O . ILE A 1 194 ? 8.362 -5.022 -17.669 1.00 91.38 194 ILE A O 1
ATOM 1418 N N . ALA A 1 195 ? 7.335 -3.827 -16.047 1.00 88.62 195 ALA A N 1
ATOM 1419 C CA . ALA A 1 195 ? 5.992 -3.837 -16.589 1.00 88.62 195 ALA A CA 1
ATOM 1420 C C . ALA A 1 195 ? 5.698 -2.494 -17.267 1.00 88.62 195 ALA A C 1
ATOM 1422 O O . ALA A 1 195 ? 5.884 -1.428 -16.678 1.00 88.62 195 ALA A O 1
ATOM 1423 N N . ASN A 1 196 ? 5.231 -2.554 -18.510 1.00 83.94 196 ASN A N 1
ATOM 1424 C CA . ASN A 1 196 ? 4.756 -1.401 -19.268 1.00 83.94 196 ASN A CA 1
ATOM 1425 C C . ASN A 1 196 ? 3.345 -1.698 -19.774 1.00 83.94 196 ASN A C 1
ATOM 1427 O O . ASN A 1 196 ? 3.147 -2.727 -20.411 1.00 83.94 196 ASN A O 1
ATOM 1431 N N . SER A 1 197 ? 2.385 -0.823 -19.477 1.00 72.06 197 SER A N 1
ATOM 1432 C CA . SER A 1 197 ? 0.978 -0.951 -19.872 1.00 72.06 197 SER A CA 1
ATOM 1433 C C . SER A 1 197 ? 0.596 -0.083 -21.081 1.00 72.06 197 SER A C 1
ATOM 1435 O O . SER A 1 197 ? -0.483 -0.273 -21.638 1.00 72.06 197 SER A O 1
ATOM 1437 N N . ASN A 1 198 ? 1.475 0.816 -21.546 1.00 67.62 198 ASN A N 1
ATOM 1438 C CA . ASN A 1 198 ? 1.159 1.812 -22.583 1.00 67.62 198 ASN A CA 1
ATOM 1439 C C . ASN A 1 198 ? 0.844 1.207 -23.964 1.00 67.62 198 ASN A C 1
ATOM 1441 O O . ASN A 1 198 ? 0.183 1.851 -24.774 1.00 67.62 198 ASN A O 1
ATOM 1445 N N . PHE A 1 199 ? 1.312 -0.012 -24.249 1.00 60.62 199 PHE A N 1
ATOM 1446 C CA . PHE A 1 199 ? 1.133 -0.690 -25.542 1.00 60.62 199 PHE A CA 1
ATOM 1447 C C . PHE A 1 199 ? 0.637 -2.135 -25.369 1.00 60.62 199 PHE A C 1
ATOM 1449 O O . PHE A 1 199 ? 0.956 -3.016 -26.167 1.00 60.62 199 PHE A O 1
ATOM 1456 N N . GLY A 1 200 ? -0.127 -2.382 -24.301 1.00 69.19 200 GLY A N 1
ATOM 1457 C CA . GLY A 1 200 ? -0.361 -3.725 -23.769 1.00 69.19 200 GLY A CA 1
ATOM 1458 C C . GLY A 1 200 ? 0.747 -4.127 -22.795 1.00 69.19 200 GLY A C 1
ATOM 1459 O O . GLY A 1 200 ? 1.843 -3.571 -22.837 1.00 69.19 200 GLY A O 1
ATOM 1460 N N . LEU A 1 201 ? 0.449 -5.062 -21.886 1.00 79.62 201 LEU A N 1
ATOM 1461 C CA . LEU A 1 201 ? 1.404 -5.488 -20.865 1.00 79.62 201 LEU A CA 1
ATOM 1462 C C . LEU A 1 201 ? 2.622 -6.158 -21.516 1.00 79.62 201 LEU A C 1
ATOM 1464 O O . LEU A 1 201 ? 2.543 -7.305 -21.955 1.00 79.62 201 LEU A O 1
ATOM 1468 N N . THR A 1 202 ? 3.763 -5.476 -21.501 1.00 84.31 202 THR A N 1
ATOM 1469 C CA . THR A 1 202 ? 5.061 -6.089 -21.803 1.00 84.31 202 THR A CA 1
ATOM 1470 C C . THR A 1 202 ? 5.852 -6.275 -20.520 1.00 84.31 202 THR A C 1
ATOM 1472 O O . THR A 1 202 ? 5.968 -5.336 -19.730 1.00 84.31 202 THR A O 1
ATOM 1475 N N . LEU A 1 203 ? 6.414 -7.470 -20.347 1.00 87.62 203 LEU A N 1
ATOM 1476 C CA . LEU A 1 203 ? 7.290 -7.830 -19.239 1.00 87.62 203 LEU A CA 1
ATOM 1477 C C . LEU A 1 203 ? 8.694 -8.070 -19.787 1.00 87.62 203 LEU A C 1
ATOM 1479 O O . LEU A 1 203 ? 8.882 -8.955 -20.620 1.00 87.62 203 LEU A O 1
ATOM 1483 N N . SER A 1 204 ? 9.669 -7.292 -19.326 1.00 91.81 204 SER A N 1
ATOM 1484 C CA . SER A 1 204 ? 11.076 -7.494 -19.676 1.00 91.81 204 SER A CA 1
ATOM 1485 C C . SER A 1 204 ? 11.918 -7.555 -18.410 1.00 91.81 204 SER A C 1
ATOM 1487 O O . SER A 1 204 ? 11.821 -6.630 -17.601 1.00 91.81 204 SER A O 1
ATOM 1489 N N . PRO A 1 205 ? 12.769 -8.579 -18.231 1.00 93.50 205 PRO A N 1
ATOM 1490 C CA . PRO A 1 205 ? 13.757 -8.569 -17.165 1.00 93.50 205 PRO A CA 1
ATOM 1491 C C . PRO A 1 205 ? 14.612 -7.305 -17.256 1.00 93.50 205 PRO A C 1
ATOM 1493 O O . PRO A 1 205 ? 15.073 -6.941 -18.342 1.00 93.50 205 PRO A O 1
ATOM 1496 N N . LEU A 1 206 ? 14.814 -6.639 -16.124 1.00 94.62 206 LEU A N 1
ATOM 1497 C CA . LEU A 1 206 ? 15.756 -5.533 -16.012 1.00 94.62 206 LEU A CA 1
ATOM 1498 C C . LEU A 1 206 ? 16.329 -5.544 -14.594 1.00 94.62 206 LEU A C 1
ATOM 1500 O O . LEU A 1 206 ? 15.578 -5.322 -13.644 1.00 94.62 206 LEU A O 1
ATOM 1504 N N . PRO A 1 207 ? 17.633 -5.812 -14.431 1.00 94.56 207 PRO A N 1
ATOM 1505 C CA . PRO A 1 207 ? 18.239 -5.812 -13.116 1.00 94.56 207 PRO A CA 1
ATOM 1506 C C . PRO A 1 207 ? 18.275 -4.400 -12.524 1.00 94.56 207 PRO A C 1
ATOM 1508 O O . PRO A 1 207 ? 18.246 -3.385 -13.228 1.00 94.56 207 PRO A O 1
ATOM 1511 N N . ARG A 1 208 ? 18.380 -4.343 -11.199 1.00 95.56 208 ARG A N 1
ATOM 1512 C CA . ARG A 1 208 ? 18.602 -3.100 -10.454 1.00 95.56 208 ARG A CA 1
ATOM 1513 C C . ARG A 1 208 ? 19.971 -2.505 -10.757 1.00 95.56 208 ARG A C 1
ATOM 1515 O O . ARG A 1 208 ? 20.896 -3.207 -11.169 1.00 95.56 208 ARG A O 1
ATOM 1522 N N . HIS A 1 209 ? 20.110 -1.209 -10.510 1.00 96.44 209 HIS A N 1
ATOM 1523 C CA . HIS A 1 209 ? 21.389 -0.529 -10.626 1.00 96.44 209 HIS A CA 1
ATOM 1524 C C . HIS A 1 209 ? 22.394 -1.082 -9.606 1.00 96.44 209 HIS A C 1
ATOM 1526 O O . HIS A 1 209 ? 22.088 -1.194 -8.420 1.00 96.44 209 HIS A O 1
ATOM 1532 N N . ALA A 1 210 ? 23.618 -1.388 -10.043 1.00 93.62 210 ALA A N 1
ATOM 1533 C CA . ALA A 1 210 ? 24.611 -2.057 -9.198 1.00 93.62 210 ALA A CA 1
ATOM 1534 C C . ALA A 1 210 ? 25.024 -1.231 -7.964 1.00 93.62 210 ALA A C 1
ATOM 1536 O O . ALA A 1 210 ? 25.302 -1.796 -6.910 1.00 93.62 210 ALA A O 1
ATOM 1537 N N . THR A 1 211 ? 25.048 0.101 -8.077 1.00 93.19 211 THR A N 1
ATOM 1538 C CA . THR A 1 211 ? 25.413 1.006 -6.967 1.00 93.19 211 THR A CA 1
ATOM 1539 C C . THR A 1 211 ? 24.211 1.584 -6.217 1.00 93.19 211 THR A C 1
ATOM 1541 O O . THR A 1 211 ? 24.396 2.247 -5.202 1.00 93.19 211 THR A O 1
ATOM 1544 N N . ALA A 1 212 ? 22.989 1.334 -6.695 1.00 90.31 212 ALA A N 1
ATOM 1545 C CA . ALA A 1 212 ? 21.747 1.748 -6.042 1.00 90.31 212 ALA A CA 1
ATOM 1546 C C . ALA A 1 212 ? 20.718 0.596 -6.070 1.00 90.31 212 ALA A C 1
ATOM 1548 O O . ALA A 1 212 ? 19.649 0.735 -6.665 1.00 90.31 212 ALA A O 1
ATOM 1549 N N . PRO A 1 213 ? 21.040 -0.571 -5.468 1.00 87.50 213 PRO A N 1
ATOM 1550 C CA . PRO A 1 213 ? 20.222 -1.780 -5.588 1.00 87.50 213 PRO A CA 1
ATOM 1551 C C . PRO A 1 213 ? 19.000 -1.797 -4.657 1.00 87.50 213 PRO A C 1
ATOM 1553 O O . PRO A 1 213 ? 18.175 -2.711 -4.726 1.00 87.50 213 PRO A O 1
ATOM 1556 N N . ASN A 1 214 ? 18.896 -0.831 -3.747 1.00 93.31 214 ASN A N 1
ATOM 1557 C CA . ASN A 1 214 ? 17.817 -0.756 -2.772 1.00 93.31 214 ASN A CA 1
ATOM 1558 C C . ASN A 1 214 ? 16.800 0.301 -3.203 1.00 93.31 214 ASN A C 1
ATOM 1560 O O . ASN A 1 214 ? 17.200 1.335 -3.745 1.00 93.31 214 ASN A O 1
ATOM 1564 N N . PRO A 1 215 ? 15.501 0.065 -2.965 1.00 93.94 215 PRO A N 1
ATOM 1565 C CA . PRO A 1 215 ? 14.500 1.074 -3.242 1.00 93.94 215 PRO A CA 1
ATOM 1566 C C . PRO A 1 215 ? 14.635 2.267 -2.293 1.00 93.94 215 PRO A C 1
ATOM 1568 O O . PRO A 1 215 ? 15.015 2.113 -1.134 1.00 93.94 215 PRO A O 1
ATOM 1571 N N . VAL A 1 216 ? 14.260 3.442 -2.788 1.00 95.75 216 VAL A N 1
ATOM 1572 C CA . VAL A 1 216 ? 14.030 4.637 -1.975 1.00 95.75 216 VAL A CA 1
ATOM 1573 C C . VAL A 1 216 ? 12.559 4.648 -1.578 1.00 95.75 216 VAL A C 1
ATOM 1575 O O . VAL A 1 216 ? 11.686 4.659 -2.454 1.00 95.75 216 VAL A O 1
ATOM 1578 N N . LEU A 1 217 ? 12.303 4.629 -0.269 1.00 96.19 217 LEU A N 1
ATOM 1579 C CA . LEU A 1 217 ? 10.970 4.602 0.325 1.00 96.19 217 LEU A CA 1
ATOM 1580 C C . LEU A 1 217 ? 10.771 5.837 1.196 1.00 96.19 217 LEU A C 1
ATOM 1582 O O . LEU A 1 217 ? 11.591 6.111 2.062 1.00 96.19 217 LEU A O 1
ATOM 1586 N N . CYS A 1 218 ? 9.665 6.548 1.012 1.00 95.38 218 CYS A N 1
ATOM 1587 C CA . CYS A 1 218 ? 9.269 7.609 1.932 1.00 95.38 218 CYS A CA 1
ATOM 1588 C C . CYS A 1 218 ? 7.744 7.767 1.963 1.00 95.38 218 CYS A C 1
ATOM 1590 O O . CYS A 1 218 ? 7.037 7.419 1.015 1.00 95.38 218 CYS A O 1
ATOM 1592 N N . SER A 1 219 ? 7.224 8.286 3.070 1.00 93.94 219 SER A N 1
ATOM 1593 C CA . SER A 1 219 ? 5.816 8.612 3.255 1.00 93.94 219 SER A CA 1
ATOM 1594 C C . SER A 1 219 ? 5.517 10.019 2.757 1.00 93.94 219 SER A C 1
ATOM 1596 O O . SER A 1 219 ? 6.253 10.963 3.034 1.00 93.94 219 SER A O 1
ATOM 1598 N N . THR A 1 220 ? 4.401 10.180 2.056 1.00 89.38 220 THR A N 1
ATOM 1599 C CA . THR A 1 220 ? 3.933 11.496 1.588 1.00 89.38 220 THR A CA 1
ATOM 1600 C C . THR A 1 220 ? 2.997 12.170 2.589 1.00 89.38 220 THR A C 1
ATOM 1602 O O . THR A 1 220 ? 2.668 13.336 2.449 1.00 89.38 220 THR A O 1
ATOM 1605 N N . GLY A 1 221 ? 2.618 11.494 3.668 1.00 87.88 221 GLY A N 1
ATOM 1606 C CA . GLY A 1 221 ? 1.733 12.031 4.696 1.00 87.88 221 GLY A CA 1
ATOM 1607 C C . GLY A 1 221 ? 1.125 10.909 5.518 1.00 87.88 221 GLY A C 1
ATOM 1608 O O . GLY A 1 221 ? 1.350 9.732 5.241 1.00 87.88 221 GLY A O 1
ATOM 1609 N N . SER A 1 222 ? 0.363 11.258 6.549 1.00 90.25 222 SER A N 1
ATOM 1610 C CA . SER A 1 222 ? -0.286 10.271 7.406 1.00 90.25 222 SER A CA 1
ATOM 1611 C C . SER A 1 222 ? -1.694 10.697 7.803 1.00 90.25 222 SER A C 1
ATOM 1613 O O . SER A 1 222 ? -2.017 11.881 7.887 1.00 90.25 222 SER A O 1
ATOM 1615 N N . ALA A 1 223 ? -2.541 9.703 8.048 1.00 90.00 223 ALA A N 1
ATOM 1616 C CA . ALA A 1 223 ? -3.820 9.857 8.727 1.00 90.00 223 ALA A CA 1
ATOM 1617 C C . ALA A 1 223 ? -3.925 8.786 9.810 1.00 90.00 223 ALA A C 1
ATOM 1619 O O . ALA A 1 223 ? -3.508 7.654 9.570 1.00 90.00 223 ALA A O 1
ATOM 1620 N N . ALA A 1 224 ? -4.479 9.130 10.970 1.00 90.38 224 ALA A N 1
ATOM 1621 C CA . ALA A 1 224 ? -4.632 8.218 12.100 1.00 90.38 224 ALA A CA 1
ATOM 1622 C C . ALA A 1 224 ? -6.105 8.070 12.488 1.00 90.38 224 ALA A C 1
ATOM 1624 O O . ALA A 1 224 ? -6.860 9.045 12.406 1.00 90.38 224 ALA A O 1
ATOM 1625 N N . THR A 1 225 ? -6.532 6.864 12.879 1.00 85.19 225 THR A N 1
ATOM 1626 C CA . THR A 1 225 ? -7.835 6.716 13.531 1.00 85.19 225 THR A CA 1
ATOM 1627 C C . THR A 1 225 ? -7.802 7.496 14.837 1.00 85.19 225 THR A C 1
ATOM 1629 O O . THR A 1 225 ? -6.789 7.535 15.531 1.00 85.19 225 THR A O 1
ATOM 1632 N N . LEU A 1 226 ? -8.913 8.140 15.183 1.00 73.44 226 LEU A N 1
ATOM 1633 C CA . LEU A 1 226 ? -9.084 8.574 16.562 1.00 73.44 226 LEU A CA 1
ATOM 1634 C C . LEU A 1 226 ? -9.318 7.316 17.409 1.00 73.44 226 LEU A C 1
ATOM 1636 O O . LEU A 1 226 ? -10.058 6.438 16.948 1.00 73.44 226 LEU A O 1
ATOM 1640 N N . PRO A 1 227 ? -8.744 7.213 18.621 1.00 59.75 227 PRO A N 1
ATOM 1641 C CA . PRO A 1 227 ? -9.172 6.189 19.562 1.00 59.75 227 PRO A CA 1
ATOM 1642 C C . PRO A 1 227 ? -10.688 6.322 19.734 1.00 59.75 227 PRO A C 1
ATOM 1644 O O . PRO A 1 227 ? -11.214 7.439 19.812 1.00 59.75 227 PRO A O 1
ATOM 1647 N N . HIS A 1 228 ? -11.399 5.195 19.685 1.00 55.88 228 HIS A N 1
ATOM 1648 C CA . HIS A 1 228 ? -12.857 5.176 19.703 1.00 55.88 228 HIS A CA 1
ATOM 1649 C C . HIS A 1 228 ? -13.390 6.025 20.866 1.00 55.88 228 HIS A C 1
ATOM 1651 O O . HIS A 1 228 ? -13.215 5.698 22.038 1.00 55.88 228 HIS A O 1
ATOM 1657 N N . TYR A 1 229 ? -14.064 7.127 20.532 1.00 48.31 229 TYR A N 1
ATOM 1658 C CA . TYR A 1 229 ? -14.897 7.855 21.480 1.00 48.31 229 TYR A CA 1
ATOM 1659 C C . TYR A 1 229 ? -16.062 6.945 21.863 1.00 48.31 229 TYR A C 1
ATOM 1661 O O . TYR A 1 229 ? -16.900 6.610 21.021 1.00 48.31 229 TYR A O 1
ATOM 1669 N N . PHE A 1 230 ? -16.156 6.568 23.135 1.00 48.00 230 PHE A N 1
ATOM 1670 C CA . PHE A 1 230 ? -17.379 5.967 23.648 1.00 48.00 230 PHE A CA 1
ATOM 1671 C C . PHE A 1 230 ? -18.421 7.080 23.787 1.00 48.00 230 PHE A C 1
ATOM 1673 O O . PHE A 1 230 ? -18.340 7.928 24.680 1.00 48.00 230 PHE A O 1
ATOM 1680 N N . VAL A 1 231 ? -19.408 7.090 22.890 1.00 43.78 231 VAL A N 1
ATOM 1681 C CA . VAL A 1 231 ? -20.582 7.959 23.002 1.00 43.78 231 VAL A CA 1
ATOM 1682 C C . VAL A 1 231 ? -21.754 7.112 23.487 1.00 43.78 231 VAL A C 1
ATOM 1684 O O . VAL A 1 231 ? -22.214 6.225 22.774 1.00 43.78 231 VAL A O 1
ATOM 1687 N N . GLY A 1 232 ? -22.250 7.401 24.692 1.00 48.12 232 GLY A N 1
ATOM 1688 C CA . GLY A 1 232 ? -23.573 6.946 25.120 1.00 48.12 232 GLY A CA 1
ATOM 1689 C C . GLY A 1 232 ? -23.641 5.576 25.790 1.00 48.12 232 GLY A C 1
ATOM 1690 O O . GLY A 1 232 ? -24.527 4.789 25.465 1.00 48.12 232 GLY A O 1
ATOM 1691 N N . PHE A 1 233 ? -22.793 5.298 26.785 1.00 50.16 233 PHE A N 1
ATOM 1692 C CA . PHE A 1 233 ? -23.187 4.288 27.769 1.00 50.16 233 PHE A CA 1
ATOM 1693 C C . PHE A 1 233 ? -24.190 4.920 28.741 1.00 50.16 233 PHE A C 1
ATOM 1695 O O . PHE A 1 233 ? -23.905 5.904 29.422 1.00 50.16 233 PHE A O 1
ATOM 1702 N N . THR A 1 234 ? -25.400 4.369 28.789 1.00 50.19 234 THR A N 1
ATOM 1703 C CA . THR A 1 234 ? -26.348 4.676 29.860 1.00 50.19 234 THR A CA 1
ATOM 1704 C C . THR A 1 234 ? -25.926 3.861 31.072 1.00 50.19 234 THR A C 1
ATOM 1706 O O . THR A 1 234 ? -25.981 2.635 31.027 1.00 50.19 234 THR A O 1
ATOM 1709 N N . ILE A 1 235 ? -25.492 4.513 32.152 1.00 54.59 235 ILE A N 1
ATOM 1710 C CA . ILE A 1 235 ? -25.266 3.817 33.423 1.00 54.59 235 ILE A CA 1
ATOM 1711 C C . ILE A 1 235 ? -26.651 3.440 33.971 1.00 54.59 235 ILE A C 1
ATOM 1713 O O . ILE A 1 235 ? -27.429 4.342 34.299 1.00 54.59 235 ILE A O 1
ATOM 1717 N N . PRO A 1 236 ? -27.017 2.147 34.066 1.00 50.19 236 PRO A N 1
ATOM 1718 C CA . PRO A 1 236 ? -28.273 1.779 34.695 1.00 50.19 236 PRO A CA 1
ATOM 1719 C C . PRO A 1 236 ? -28.215 2.185 36.172 1.00 50.19 236 PRO A C 1
ATOM 1721 O O . PRO A 1 236 ? -27.362 1.726 36.924 1.00 50.19 236 PRO A O 1
ATOM 1724 N N . ILE A 1 237 ? -29.175 3.005 36.608 1.00 54.53 237 ILE A N 1
ATOM 1725 C CA . ILE A 1 237 ? -29.292 3.593 37.965 1.00 54.53 237 ILE A CA 1
ATOM 1726 C C . ILE A 1 237 ? -29.396 2.510 39.074 1.00 54.53 237 ILE A C 1
ATOM 1728 O O . ILE A 1 237 ? -29.410 2.786 40.275 1.00 54.53 237 ILE A O 1
ATOM 1732 N N . MET A 1 238 ? -29.468 1.231 38.693 1.00 53.03 238 MET A N 1
ATOM 1733 C CA . MET A 1 238 ? -29.578 0.092 39.601 1.00 53.03 238 MET A CA 1
ATOM 1734 C C . MET A 1 238 ? -28.301 -0.224 40.396 1.00 53.03 238 MET A C 1
ATOM 1736 O O . MET A 1 238 ? -28.400 -0.982 41.353 1.00 53.03 238 MET A O 1
ATOM 1740 N N . THR A 1 239 ? -27.146 0.375 40.083 1.00 50.91 239 THR A N 1
ATOM 1741 C CA . THR A 1 239 ? -25.897 0.182 40.853 1.00 50.91 239 THR A CA 1
ATOM 1742 C C . THR A 1 239 ? -25.629 1.254 41.914 1.00 50.91 239 THR A C 1
ATOM 1744 O O . THR A 1 239 ? -24.649 1.144 42.645 1.00 50.91 239 THR A O 1
ATOM 1747 N N . CYS A 1 240 ? -26.476 2.280 42.029 1.00 51.75 240 CYS A N 1
ATOM 1748 C CA . CYS A 1 240 ? -26.334 3.314 43.056 1.00 51.75 240 CYS A CA 1
ATOM 1749 C C . CYS A 1 240 ? -27.066 2.917 44.345 1.00 51.75 240 CYS A C 1
ATOM 1751 O O . CYS A 1 240 ? -28.203 2.430 44.298 1.00 51.75 240 CYS A O 1
ATOM 1753 N N . SER A 1 241 ? -26.425 3.181 45.489 1.00 52.72 241 SER A N 1
ATOM 1754 C CA . SER A 1 241 ? -27.042 3.100 46.817 1.00 52.72 241 SER A CA 1
ATOM 1755 C C . SER A 1 241 ? -28.363 3.893 46.839 1.00 52.72 241 SER A C 1
ATOM 1757 O O . SER A 1 241 ? -28.419 4.980 46.255 1.00 52.72 241 SER A O 1
ATOM 1759 N N . PRO A 1 242 ? -29.430 3.405 47.506 1.00 56.44 242 PRO A N 1
ATOM 1760 C CA . PRO A 1 242 ? -30.700 4.126 47.628 1.00 56.44 242 PRO A CA 1
ATOM 1761 C C . PRO A 1 242 ? -30.553 5.554 48.175 1.00 56.44 242 PRO A C 1
ATOM 1763 O O . PRO A 1 242 ? -31.365 6.414 47.848 1.00 56.44 242 PRO A O 1
ATOM 1766 N N . GLU A 1 243 ? -29.509 5.810 48.965 1.00 55.12 243 GLU A N 1
ATOM 1767 C CA . GLU A 1 243 ? -29.224 7.104 49.596 1.00 55.12 243 GLU A CA 1
ATOM 1768 C C . GLU A 1 243 ? -28.606 8.132 48.628 1.00 55.12 243 GLU A C 1
ATOM 1770 O O . GLU A 1 243 ? -28.634 9.328 48.900 1.00 55.12 243 GLU A O 1
ATOM 1775 N N . GLU A 1 244 ? -28.102 7.692 47.469 1.00 51.88 244 GLU A N 1
ATOM 1776 C CA . GLU A 1 244 ? -27.493 8.553 46.439 1.00 51.88 244 GLU A CA 1
ATOM 1777 C C . GLU A 1 244 ? -28.450 8.871 45.274 1.00 51.88 244 GLU A C 1
ATOM 1779 O O . GLU A 1 244 ? -28.086 9.576 44.332 1.00 51.88 244 GLU A O 1
ATOM 1784 N N . ARG A 1 245 ? -29.689 8.365 45.317 1.00 51.44 245 ARG A N 1
ATOM 1785 C CA . ARG A 1 245 ? -30.706 8.584 44.279 1.00 51.44 245 ARG A CA 1
ATOM 1786 C C . ARG A 1 245 ? -31.418 9.923 44.473 1.00 51.44 245 ARG A C 1
ATOM 1788 O O . ARG A 1 245 ? -32.552 9.972 44.946 1.00 51.44 245 ARG A O 1
ATOM 1795 N N . THR A 1 246 ? -30.786 11.020 44.075 1.00 48.31 246 THR A N 1
ATOM 1796 C CA . THR A 1 246 ? -31.483 12.306 43.944 1.00 48.31 246 THR A CA 1
ATOM 1797 C C . THR A 1 246 ? -32.187 12.373 42.590 1.00 48.31 246 THR A C 1
ATOM 1799 O O . THR A 1 246 ? -31.565 12.727 41.598 1.00 48.31 246 THR A O 1
ATOM 1802 N N . THR A 1 247 ? -33.482 12.045 42.578 1.00 52.44 247 THR A N 1
ATOM 1803 C CA . THR A 1 247 ? -34.424 12.250 41.457 1.00 52.44 247 THR A CA 1
ATOM 1804 C C . THR A 1 247 ? -34.131 11.405 40.201 1.00 52.44 247 THR A C 1
ATOM 1806 O O . THR A 1 247 ? -32.994 11.124 39.842 1.00 52.44 247 THR A O 1
ATOM 1809 N N . ALA A 1 248 ? -35.180 10.895 39.556 1.00 50.38 248 ALA A N 1
ATOM 1810 C CA . ALA A 1 248 ? -35.062 10.010 38.400 1.00 50.38 248 ALA A CA 1
ATOM 1811 C C . ALA A 1 248 ? -34.508 10.764 37.178 1.00 50.38 248 ALA A C 1
ATOM 1813 O O . ALA A 1 248 ? -35.275 11.399 36.465 1.00 50.38 248 ALA A O 1
ATOM 1814 N N . GLY A 1 249 ? -33.200 10.651 36.942 1.00 55.00 249 GLY A N 1
ATOM 1815 C CA . GLY A 1 249 ? -32.523 11.223 35.782 1.00 55.00 249 GLY A CA 1
ATOM 1816 C C . GLY A 1 249 ? -31.640 10.208 35.066 1.00 55.00 249 GLY A C 1
ATOM 1817 O O . GLY A 1 249 ? -30.972 9.384 35.694 1.00 55.00 249 GLY A O 1
ATOM 1818 N N . THR A 1 250 ? -31.638 10.242 33.736 1.00 50.34 250 THR A N 1
ATOM 1819 C CA . THR A 1 250 ? -30.658 9.531 32.904 1.00 50.34 250 THR A CA 1
ATOM 1820 C C . THR A 1 250 ? -29.354 10.315 32.871 1.00 50.34 250 THR A C 1
ATOM 1822 O O . THR A 1 250 ? -29.337 11.451 32.409 1.00 50.34 250 THR A O 1
ATOM 1825 N N . VAL A 1 251 ? -28.251 9.700 33.304 1.00 52.91 251 VAL A N 1
ATOM 1826 C CA . VAL A 1 251 ? -26.912 10.282 33.152 1.00 52.91 251 VAL A CA 1
ATOM 1827 C C . VAL A 1 251 ? -26.383 9.932 31.767 1.00 52.91 251 VAL A C 1
ATOM 1829 O O . VAL A 1 251 ? -26.205 8.753 31.451 1.00 52.91 251 VAL A O 1
ATOM 1832 N N . THR A 1 252 ? -26.118 10.950 30.948 1.00 48.62 252 THR A N 1
ATOM 1833 C CA . THR A 1 252 ? -25.397 10.768 29.684 1.00 48.62 252 THR A CA 1
ATOM 1834 C C . THR A 1 252 ? -23.925 11.078 29.920 1.00 48.62 252 THR A C 1
ATOM 1836 O O . THR A 1 252 ? -23.546 12.219 30.186 1.00 48.62 252 THR A O 1
ATOM 1839 N N . ALA A 1 253 ? -23.089 10.046 29.842 1.00 54.47 253 ALA A N 1
ATOM 1840 C CA . ALA A 1 253 ? -21.643 10.188 29.889 1.00 54.47 253 ALA A CA 1
ATOM 1841 C C . ALA A 1 253 ? -21.061 10.076 28.474 1.00 54.47 253 ALA A C 1
ATOM 1843 O O . ALA A 1 253 ? -21.464 9.228 27.672 1.00 54.47 253 ALA A O 1
ATOM 1844 N N . SER A 1 254 ? -20.093 10.936 28.181 1.00 52.16 254 SER A N 1
ATOM 1845 C CA . SER A 1 254 ? -19.211 10.824 27.019 1.00 52.16 254 SER A CA 1
ATOM 1846 C C . SER A 1 254 ? -17.779 10.721 27.520 1.00 52.16 254 SER A C 1
ATOM 1848 O O . SER A 1 254 ? -17.411 11.469 28.425 1.00 52.16 254 SER A O 1
ATOM 1850 N N . GLY A 1 255 ? -16.990 9.801 26.967 1.00 52.69 255 GLY A N 1
ATOM 1851 C CA . GLY A 1 255 ? -15.619 9.560 27.411 1.00 52.69 255 GLY A CA 1
ATOM 1852 C C . GLY A 1 255 ? -14.607 9.609 26.271 1.00 52.69 255 GLY A C 1
ATOM 1853 O O . GLY A 1 255 ? -14.877 9.097 25.184 1.00 52.69 255 GLY A O 1
ATOM 1854 N N . LEU A 1 256 ? -13.444 10.196 26.546 1.00 50.72 256 LEU A N 1
ATOM 1855 C CA . LEU A 1 256 ? -12.211 10.018 25.780 1.00 50.72 256 LEU A CA 1
ATOM 1856 C C . LEU A 1 256 ? -11.371 8.947 26.471 1.00 50.72 256 LEU A C 1
ATOM 1858 O O . LEU A 1 256 ? -11.071 9.087 27.654 1.00 50.72 256 LEU A O 1
ATOM 1862 N N . LEU A 1 257 ? -10.980 7.895 25.753 1.00 46.38 257 LEU A N 1
ATOM 1863 C CA . LEU A 1 257 ? -9.902 7.024 26.212 1.00 46.38 257 LEU A CA 1
ATOM 1864 C C . LEU A 1 257 ? -8.585 7.616 25.705 1.00 46.38 257 LEU A C 1
ATOM 1866 O O . LEU A 1 257 ? -8.359 7.705 24.498 1.00 46.38 257 LEU A O 1
ATOM 1870 N N . ASN A 1 258 ? -7.750 8.072 26.628 1.00 49.72 258 ASN A N 1
ATOM 1871 C CA . ASN A 1 258 ? -6.431 8.599 26.327 1.00 49.72 258 ASN A CA 1
ATOM 1872 C C 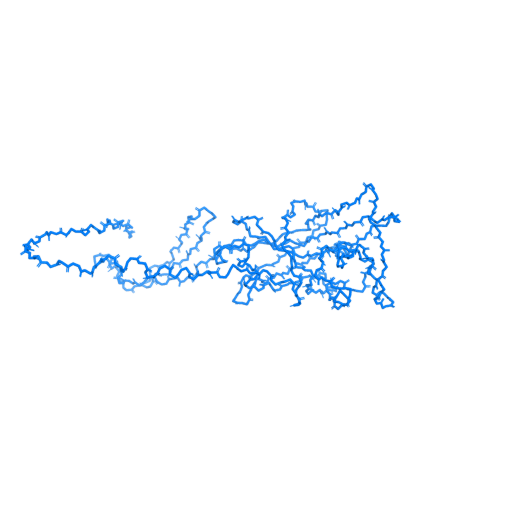. ASN A 1 258 ? -5.463 7.455 25.996 1.00 49.72 258 ASN A C 1
ATOM 1874 O O . ASN A 1 258 ? -5.660 6.303 26.386 1.00 49.72 258 ASN A O 1
ATOM 1878 N N . LEU A 1 259 ? -4.376 7.790 25.298 1.00 40.25 259 LEU A N 1
ATOM 1879 C CA . LEU A 1 259 ? -3.345 6.834 24.869 1.00 40.25 259 LEU A CA 1
ATOM 1880 C C . LEU A 1 259 ? -2.625 6.130 26.036 1.00 40.25 259 LEU A C 1
ATOM 1882 O O . LEU A 1 259 ? -2.012 5.088 25.833 1.00 40.25 259 LEU A O 1
ATOM 1886 N N . ASP A 1 260 ? -2.688 6.681 27.249 1.00 51.16 260 ASP A N 1
ATOM 1887 C CA . ASP A 1 260 ? -2.129 6.085 28.469 1.00 51.16 260 ASP A CA 1
ATOM 1888 C C . ASP A 1 260 ? -3.106 5.129 29.183 1.00 51.16 260 ASP A C 1
ATOM 1890 O O . ASP A 1 260 ? -2.813 4.638 30.274 1.00 51.16 260 ASP A O 1
ATOM 1894 N N . GLY A 1 261 ? -4.275 4.870 28.587 1.00 40.09 261 GLY A N 1
ATOM 1895 C CA . GLY A 1 261 ? -5.335 4.056 29.175 1.00 40.09 261 GLY A CA 1
ATOM 1896 C C . GLY A 1 261 ? -6.174 4.786 30.227 1.00 40.09 261 GLY A C 1
ATOM 1897 O O . GLY A 1 261 ? -7.066 4.171 30.816 1.00 40.09 261 GLY A O 1
ATOM 1898 N N . SER A 1 262 ? -5.932 6.079 30.477 1.00 49.94 262 SER A N 1
ATOM 1899 C CA . SER A 1 262 ? -6.829 6.894 31.298 1.00 49.94 262 SER A CA 1
ATOM 1900 C C . SER A 1 262 ? -8.111 7.230 30.531 1.00 49.94 262 SER A C 1
ATOM 1902 O O . SER A 1 262 ? -8.119 7.347 29.307 1.00 49.94 262 SER A O 1
ATOM 1904 N N . MET A 1 263 ? -9.226 7.352 31.251 1.00 53.38 263 MET A N 1
ATOM 1905 C CA . MET A 1 263 ? -10.523 7.689 30.670 1.00 53.38 263 MET A CA 1
ATOM 1906 C C . MET A 1 263 ? -10.978 9.048 31.192 1.00 53.38 263 MET A C 1
ATOM 1908 O O . MET A 1 263 ? -11.303 9.183 32.372 1.00 53.38 263 MET A O 1
ATOM 1912 N N . ASP A 1 264 ? -11.047 10.036 30.305 1.00 61.88 264 ASP A N 1
ATOM 1913 C CA . ASP A 1 264 ? -11.626 11.342 30.596 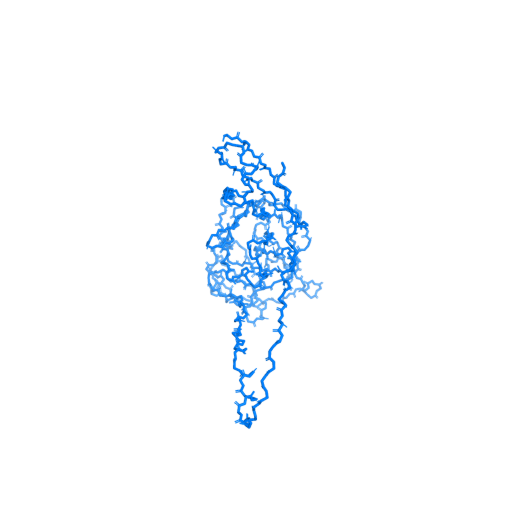1.00 61.88 264 ASP A CA 1
ATOM 1914 C C . ASP A 1 264 ? -13.128 11.295 30.338 1.00 61.88 264 ASP A C 1
ATOM 1916 O O . ASP A 1 264 ? -13.597 11.393 29.203 1.00 61.88 264 ASP A O 1
ATOM 1920 N N . ILE A 1 265 ? -13.900 11.121 31.410 1.00 58.06 265 ILE A N 1
ATOM 1921 C CA . ILE A 1 265 ? -15.361 11.096 31.357 1.00 58.06 265 ILE A CA 1
ATOM 1922 C C . ILE A 1 265 ? -15.893 12.514 31.569 1.00 58.06 265 ILE A C 1
ATOM 1924 O O . ILE A 1 265 ? -15.781 13.085 32.654 1.00 58.06 265 ILE A O 1
ATOM 1928 N N . SER A 1 266 ? -16.547 13.064 30.549 1.00 59.88 266 SER A N 1
ATOM 1929 C CA . SER A 1 266 ? -17.388 14.250 30.681 1.00 59.88 266 SER A CA 1
ATOM 1930 C C . SER A 1 266 ? -18.833 13.818 30.924 1.00 59.88 266 SER A C 1
ATOM 1932 O O . SER A 1 266 ? -19.458 13.168 30.081 1.00 59.88 266 SER A O 1
ATOM 1934 N N . ILE A 1 267 ? -19.358 14.169 32.098 1.00 57.09 267 ILE A N 1
ATOM 1935 C CA . ILE A 1 267 ? -20.759 13.953 32.465 1.00 57.09 267 ILE A CA 1
ATOM 1936 C C . ILE A 1 267 ? -21.513 15.248 32.167 1.00 57.09 267 ILE A C 1
ATOM 1938 O O . ILE A 1 267 ? -21.226 16.278 32.780 1.00 57.09 267 ILE A O 1
ATOM 1942 N N . LYS A 1 268 ? -22.466 15.201 31.230 1.00 49.72 268 LYS A N 1
ATOM 1943 C CA . LYS A 1 268 ? -23.372 16.321 30.958 1.00 49.72 268 LYS A CA 1
ATOM 1944 C C . LYS A 1 268 ? -24.752 16.021 31.529 1.00 49.72 268 LYS A C 1
ATOM 1946 O O . LYS A 1 268 ? -25.380 15.041 31.145 1.00 49.72 268 LYS A O 1
ATOM 1951 N N . ASP A 1 269 ? -25.175 16.933 32.397 1.00 47.88 269 ASP A N 1
ATOM 1952 C CA . ASP A 1 269 ? -26.507 17.106 32.968 1.00 47.88 269 ASP A CA 1
ATOM 1953 C C . ASP A 1 269 ? -27.057 15.988 33.871 1.00 47.88 269 ASP A C 1
ATOM 1955 O O . ASP A 1 269 ? -27.037 14.795 33.575 1.00 47.88 269 ASP A O 1
ATOM 1959 N N . PHE A 1 270 ? -27.606 16.440 34.999 1.00 48.06 270 PHE A N 1
ATOM 1960 C CA . PHE A 1 270 ? -28.587 15.722 35.801 1.00 48.06 270 PHE A CA 1
ATOM 1961 C C . PHE A 1 270 ? -29.938 16.364 35.468 1.00 48.06 270 PHE A C 1
ATOM 1963 O O . PHE A 1 270 ? -30.188 17.490 35.900 1.00 48.06 270 PHE A O 1
ATOM 1970 N N . SER A 1 271 ? -30.767 15.712 34.652 1.00 52.22 271 SER A N 1
ATOM 1971 C CA . SER A 1 271 ? -32.164 16.122 34.431 1.00 52.22 271 SER A CA 1
ATOM 1972 C C . SER A 1 271 ? -33.093 15.365 35.363 1.00 52.22 271 SER A C 1
ATOM 1974 O O . SER A 1 271 ? -32.982 14.119 35.327 1.00 52.22 271 SER A O 1
#

Radius of gyration: 27.85 Å; Cα contacts (8 Å, |Δi|>4): 534; chains: 1; bounding box: 60×64×84 Å

Solvent-accessible surface area (backbone atoms only — not comparable to full-atom values): 16081 Å² total; per-residue (Å²): 130,88,74,86,72,78,77,76,82,87,76,87,80,84,81,87,79,92,77,92,76,93,77,83,90,89,83,90,84,71,90,85,74,75,85,71,70,70,72,72,73,73,58,66,70,66,41,50,85,81,38,36,37,43,80,45,81,69,79,82,44,73,44,97,52,51,35,55,46,49,49,45,80,51,101,77,16,42,36,37,39,34,38,45,77,44,71,78,53,57,69,25,48,34,30,40,35,40,32,27,66,91,65,64,30,24,37,34,34,51,41,32,49,57,38,84,89,73,36,32,37,32,47,74,45,45,52,63,49,52,51,56,37,39,97,48,76,78,78,44,40,41,38,37,25,50,26,34,19,31,32,37,28,66,82,78,47,76,24,28,33,40,94,44,51,75,46,41,71,73,57,56,73,68,40,61,49,54,65,96,56,72,57,29,37,33,21,40,85,78,43,47,23,35,40,34,68,88,82,53,83,44,79,43,81,48,58,56,14,89,92,43,71,60,68,54,67,23,25,26,37,64,23,57,39,72,59,64,66,53,75,63,62,70,67,69,75,84,79,57,59,82,91,72,66,79,70,94,47,75,50,48,38,37,34,45,61,45,98,85,73,50,70,54,70,50,73,56,65,88,89

Mean predicted aligned error: 13.42 Å

Sequence (271 aa):
MCGLHGSPPARLSLAGGGVQGASLLAAAILILSGIEYAQAQTPMLDTGAPLYMKSVDPVTEQCSGTSTGTITLTGAGLVTSHTVDSSSTLIHLGYIEINAMSTDKSIAVFNYGYDPNNRVISATIPLSALETITDDINAETFTTRPIFSTITASNDVVYKFVNNTAISGIAYATFHSYGPTLFTMIVPNGVDTIANSNFGLTLSPLPRHATAPNPVLCSTGSAATLPHYFVGFTIPIMTCSPEERTTAGTVTASGLLNLDGSMDISIKDFS

pLDDT: mean 77.14, std 21.22, range [31.59, 98.31]

Nearest PDB structures (foldseek):
  5fuc-assembly2_C  TM=4.578E-01  e=3.872E-01  Homo sapiens
  5ogx-assembly1_A  TM=5.273E-01  e=6.948E+00  Amycolatopsis methanolica 239

Secondary structure (DSSP, 8-state):
------PPP---------------S--SSSSSS--------PPPP--STTT-EEEEPPP-PBPSS-EEEEEEEETTEEEEEEEES-HHHHTTEEEEEEEETTTTEEEEE-S-EEETTTTEEEEEE-HHHHTTT-S-TTT--EEEEEEEEEEEBTTS-EEEEE--TT--HHHHTT-GGGTT---EEE-GGG--EEEE-BTB-EEEE-PBBTTB-SPEEEES--EEPPP--EEEEE--GGGS-GGG--SS---EEEEEE-TTS-EEEEEE---